Protein 5ZCM (pdb70)

Structure (mmCIF, N/CA/C/O backbone):
data_5ZCM
#
_entry.id   5ZCM
#
_cell.length_a   99.590
_cell.length_b   108.220
_cell.length_c   71.820
_cell.angle_alpha   90.000
_cell.angle_beta   90.000
_cell.angle_gamma   90.000
#
_symmetry.space_group_name_H-M   'C 2 2 21'
#
loop_
_entity.id
_entity.type
_entity.pdbx_description
1 polymer 'Aldose reductase'
2 non-polymer 'NADPH DIHYDRO-NICOTINAMIDE-ADENINE-DINUCLEOTIDE PHOSPHATE'
3 non-polymer 2,3-DIHYDROXY-1,4-DITHIOBUTANE
4 water water
#
loop_
_atom_site.group_PDB
_atom_site.id
_atom_site.type_symbol
_atom_site.label_atom_id
_atom_site.label_alt_id
_atom_site.label_comp_id
_atom_site.label_asym_id
_atom_site.label_entity_id
_atom_site.label_seq_id
_atom_site.pdbx_PDB_ins_code
_atom_site.Cartn_x
_atom_site.Cartn_y
_atom_site.Cartn_z
_atom_site.occupancy
_atom_site.B_iso_or_equiv
_atom_site.auth_seq_id
_atom_site.auth_comp_id
_atom_site.auth_asym_id
_atom_site.auth_atom_id
_atom_site.pdbx_PDB_model_num
ATOM 1 N N . GLY A 1 13 ? -40.284 -23.978 34.109 1.00 32.23 -8 GLY A N 1
ATOM 2 C CA . GLY A 1 13 ? -39.224 -23.115 34.725 1.00 28.26 -8 GLY A CA 1
ATOM 3 C C . GLY A 1 13 ? -39.053 -23.334 36.219 1.00 26.61 -8 GLY A C 1
ATOM 4 O O . GLY A 1 13 ? -38.479 -22.484 36.901 1.00 30.01 -8 GLY A O 1
ATOM 8 N N . LEU A 1 14 ? -39.524 -24.483 36.727 1.00 21.56 -7 LEU A N 1
ATOM 9 C CA . LEU A 1 14 ? -39.442 -24.792 38.158 1.00 21.33 -7 LEU A CA 1
ATOM 10 C C . LEU A 1 14 ? -38.906 -26.186 38.463 1.00 22.98 -7 LEU A C 1
ATOM 11 O O . LEU A 1 14 ? -38.839 -26.562 39.644 1.00 21.32 -7 LEU A O 1
ATOM 27 N N . VAL A 1 15 ? -38.503 -26.951 37.453 1.00 24.01 -6 VAL A N 1
ATOM 28 C CA . VAL A 1 15 ? -37.936 -28.278 37.679 1.00 23.37 -6 VAL A CA 1
ATOM 29 C C . VAL A 1 15 ? -36.448 -28.125 37.974 1.00 25.06 -6 VAL A C 1
ATOM 30 O O . VAL A 1 15 ? -35.709 -27.567 37.148 1.00 20.71 -6 VAL A O 1
ATOM 43 N N . PRO A 1 16 ? -35.961 -28.612 39.127 1.00 25.60 -5 PRO A N 1
ATOM 44 C CA . PRO A 1 16 ? -34.552 -28.395 39.493 1.00 24.32 -5 PRO A CA 1
ATOM 45 C C . PRO A 1 16 ? -33.618 -29.409 38.841 1.00 25.24 -5 PRO A C 1
ATOM 46 O O . PRO A 1 16 ? -32.921 -30.187 39.506 1.00 23.57 -5 PRO A O 1
ATOM 57 N N . ARG A 1 17 ? -33.597 -29.392 37.510 1.00 21.43 -4 ARG A N 1
ATOM 58 C CA . ARG A 1 17 ? -32.595 -30.099 36.729 1.00 21.97 -4 ARG A CA 1
ATOM 59 C C . ARG A 1 17 ? -31.981 -29.138 35.725 1.00 21.78 -4 ARG A C 1
ATOM 60 O O . ARG A 1 17 ? -32.561 -28.101 35.376 1.00 20.28 -4 ARG A O 1
ATOM 81 N N . GLY A 1 18 ? -30.800 -29.509 35.249 1.00 21.26 -3 GLY A N 1
ATOM 82 C CA . GLY A 1 18 ? -30.171 -28.736 34.200 1.00 23.31 -3 GLY A CA 1
ATOM 83 C C . GLY A 1 18 ? -31.033 -28.711 32.951 1.00 22.09 -3 GLY A C 1
ATOM 84 O O . GLY A 1 18 ? -31.800 -29.631 32.680 1.00 21.24 -3 GLY A O 1
ATOM 88 N N . SER A 1 19 ? -30.898 -27.635 32.181 1.00 25.99 -2 SER A N 1
ATOM 89 C CA . SER A 1 19 ? -31.780 -27.387 31.044 1.00 26.25 -2 SER A CA 1
ATOM 90 C C . SER A 1 19 ? -31.098 -26.426 30.084 1.00 27.16 -2 SER A C 1
ATOM 91 O O . SER A 1 19 ? -30.004 -25.912 30.347 1.00 22.61 -2 SER A O 1
ATOM 99 N N . HIS A 1 20 ? -31.810 -26.125 28.995 1.00 28.13 -1 HIS A N 1
ATOM 100 C CA . HIS A 1 20 ? -31.344 -25.174 27.991 1.00 27.18 -1 HIS A CA 1
ATOM 101 C C . HIS A 1 20 ? -31.389 -23.726 28.466 1.00 29.83 -1 HIS A C 1
ATOM 102 O O . HIS A 1 20 ? -30.956 -22.838 27.718 1.00 28.85 -1 HIS A O 1
ATOM 116 N N . MET A 1 21 ? -31.910 -23.456 29.667 1.00 25.81 0 MET A N 1
ATOM 117 C CA . MET A 1 21 ? -31.903 -22.100 30.203 1.00 24.35 0 MET A CA 1
ATOM 118 C C . MET A 1 21 ? -30.580 -21.721 30.865 1.00 19.29 0 MET A C 1
ATOM 119 O O . MET A 1 21 ? -30.375 -20.543 31.177 1.00 20.29 0 MET A O 1
ATOM 126 N N . MET A 1 22 ? -29.677 -22.670 31.090 1.00 20.76 1 MET A N 1
ATOM 127 C CA . MET A 1 22 ? -28.460 -22.341 31.806 1.00 19.50 1 MET A CA 1
ATOM 128 C C . MET A 1 22 ? -27.607 -21.397 30.968 1.00 18.60 1 MET A C 1
ATOM 129 O O . MET A 1 22 ? -27.667 -21.393 29.731 1.00 15.69 1 MET A O 1
ATOM 143 N N . SER A 1 23 ? -26.860 -20.537 31.662 1.00 17.55 2 SER A N 1
ATOM 144 C CA . SER A 1 23 ? -26.094 -19.505 30.989 1.00 16.17 2 SER A CA 1
ATOM 145 C C . SER A 1 23 ? -24.739 -19.325 31.656 1.00 16.16 2 SER A C 1
ATOM 146 O O . SER A 1 23 ? -24.482 -19.804 32.767 1.00 17.18 2 SER A O 1
ATOM 154 N N . ILE A 1 24 ? -23.872 -18.617 30.938 1.00 16.07 3 ILE A N 1
ATOM 155 C CA . ILE A 1 24 ? -22.566 -18.191 31.432 1.00 16.86 3 ILE A CA 1
ATOM 156 C C . ILE A 1 24 ? -22.607 -16.684 31.605 1.00 16.84 3 ILE A C 1
ATOM 157 O O . ILE A 1 24 ? -23.030 -15.969 30.692 1.00 16.31 3 ILE A O 1
ATOM 173 N N . LYS A 1 25 ? -22.130 -16.198 32.752 1.00 16.82 4 LYS A N 1
ATOM 174 C CA . LYS A 1 25 ? -21.986 -14.765 32.958 1.00 17.68 4 LYS A CA 1
ATOM 175 C C . LYS A 1 25 ? -20.682 -14.285 32.330 1.00 15.14 4 LYS A C 1
ATOM 176 O O . LYS A 1 25 ? -19.594 -14.697 32.742 1.00 15.11 4 LYS A O 1
ATOM 195 N N . LEU A 1 26 ? -20.797 -13.426 31.325 1.00 14.31 5 LEU A N 1
ATOM 196 C CA . LEU A 1 26 ? -19.640 -12.890 30.634 1.00 14.84 5 LEU A CA 1
ATOM 197 C C . LEU A 1 26 ? -18.986 -11.799 31.469 1.00 15.59 5 LEU A C 1
ATOM 198 O O . LEU A 1 26 ? -19.604 -11.205 32.362 1.00 14.61 5 LEU A O 1
ATOM 214 N N . ASN A 1 27 ? -17.708 -11.555 31.181 1.00 12.71 6 ASN A N 1
ATOM 215 C CA . ASN A 1 27 ? -16.942 -10.550 31.888 1.00 12.41 6 ASN A CA 1
ATOM 216 C C . ASN A 1 27 ? -17.414 -9.145 31.567 1.00 15.19 6 ASN A C 1
ATOM 217 O O . ASN A 1 27 ? -16.998 -8.205 32.247 1.00 15.99 6 ASN A O 1
ATOM 228 N N . SER A 1 28 ? -18.315 -8.991 30.594 1.00 12.83 7 SER A N 1
ATOM 229 C CA . SER A 1 28 ? -18.986 -7.732 30.301 1.00 14.85 7 SER A CA 1
ATOM 230 C C . SER A 1 28 ? -20.208 -7.513 31.181 1.00 16.15 7 SER A C 1
ATOM 231 O O . SER A 1 28 ? -20.808 -6.435 31.131 1.00 17.63 7 SER A O 1
ATOM 239 N N . GLY A 1 29 ? -20.613 -8.529 31.939 1.00 14.37 8 GLY A N 1
ATOM 240 C CA . GLY A 1 29 ? -21.746 -8.425 32.816 1.00 17.50 8 GLY A CA 1
ATOM 241 C C . GLY A 1 29 ? -23.010 -9.042 32.278 1.00 17.11 8 GLY A C 1
ATOM 242 O O . GLY A 1 29 ? -23.970 -9.184 33.034 1.00 19.05 8 GLY A O 1
ATOM 246 N N . TYR A 1 30 ? -23.036 -9.425 31.003 1.00 15.87 9 TYR A N 1
ATOM 247 C CA . TYR A 1 30 ? -24.205 -10.009 30.380 1.00 13.71 9 TYR A CA 1
ATOM 248 C C . TYR A 1 30 ? -24.152 -11.533 30.426 1.00 16.98 9 TYR A C 1
ATOM 249 O O . TYR A 1 30 ? -23.083 -12.153 30.430 1.00 15.03 9 TYR A O 1
ATOM 267 N N . GLU A 1 31 ? -25.330 -12.133 30.472 1.00 14.87 10 GLU A N 1
ATOM 268 C CA . GLU A 1 31 ? -25.462 -13.584 30.445 1.00 15.91 10 GLU A CA 1
ATOM 269 C C . GLU A 1 31 ? -25.536 -14.069 29.010 1.00 14.81 10 GLU A C 1
ATOM 270 O O . GLU A 1 31 ? -26.253 -13.483 28.192 1.00 15.51 10 GLU A O 1
ATOM 282 N N . MET A 1 32 ? -24.837 -15.175 28.731 1.00 14.49 11 MET A N 1
ATOM 283 C CA . MET A 1 32 ? -24.887 -15.844 27.434 1.00 12.65 11 MET A CA 1
ATOM 284 C C . MET A 1 32 ? -25.420 -17.264 27.583 1.00 12.77 11 MET A C 1
ATOM 285 O O . MET A 1 32 ? -24.820 -18.067 28.323 1.00 13.94 11 MET A O 1
ATOM 299 N N . PRO A 1 33 ? -26.482 -17.651 26.874 1.00 12.63 12 PRO A N 1
ATOM 300 C CA . PRO A 1 33 ? -26.958 -19.036 26.972 1.00 12.29 12 PRO A CA 1
ATOM 301 C C . PRO A 1 33 ? -25.894 -20.057 26.623 1.00 12.67 12 PRO A C 1
ATOM 302 O O . PRO A 1 33 ? -25.141 -19.917 25.655 1.00 12.31 12 PRO A O 1
ATOM 313 N N . LEU A 1 34 ? -25.867 -21.122 27.410 1.00 12.46 13 LEU A N 1
ATOM 314 C CA . LEU A 1 34 ? -24.905 -22.184 27.198 1.00 13.55 13 LEU A CA 1
ATOM 315 C C . LEU A 1 34 ? -25.189 -22.981 25.922 1.00 13.82 13 LEU A C 1
ATOM 316 O O . LEU A 1 34 ? -24.266 -23.575 25.356 1.00 12.03 13 LEU A O 1
ATOM 332 N N . VAL A 1 35 ? -26.448 -23.031 25.472 1.00 12.70 14 VAL A N 1
ATOM 333 C CA . VAL A 1 35 ? -26.858 -23.789 24.292 1.00 13.87 14 VAL A CA 1
ATOM 334 C C . VAL A 1 35 ? -27.575 -22.847 23.345 1.00 13.39 14 VAL A C 1
ATOM 335 O O . VAL A 1 35 ? -28.554 -22.211 23.732 1.00 16.21 14 VAL A O 1
ATOM 348 N N . GLY A 1 36 ? -27.107 -22.783 22.100 1.00 10.67 15 GLY A N 1
ATOM 349 C CA . GLY A 1 36 ? -27.705 -21.939 21.088 1.00 11.50 15 GLY A CA 1
ATOM 350 C C . GLY A 1 36 ? -27.822 -22.680 19.771 1.00 11.66 15 GLY A C 1
ATOM 351 O O . GLY A 1 36 ? -27.489 -23.859 19.670 1.00 10.62 15 GLY A O 1
ATOM 355 N N . PHE A 1 37 ? -28.309 -21.966 18.761 1.00 11.20 16 PHE A N 1
ATOM 356 C CA . PHE A 1 37 ? -28.536 -22.520 17.437 1.00 12.76 16 PHE A CA 1
ATOM 357 C C . PHE A 1 37 ? -27.501 -21.985 16.441 1.00 11.33 16 PHE A C 1
ATOM 358 O O . PHE A 1 37 ? -27.372 -20.771 16.267 1.00 10.38 16 PHE A O 1
ATOM 375 N N . GLY A 1 38 ? -26.746 -22.887 15.821 1.00 10.74 17 GLY A N 1
ATOM 376 C CA . GLY A 1 38 ? -25.744 -22.477 14.836 1.00 10.40 17 GLY A CA 1
ATOM 377 C C . GLY A 1 38 ? -26.372 -22.287 13.467 1.00 11.59 17 GLY A C 1
ATOM 378 O O . GLY A 1 38 ? -27.211 -23.073 13.031 1.00 12.40 17 GLY A O 1
ATOM 382 N N . CYS A 1 39 ? -25.936 -21.233 12.774 1.00 12.28 18 CYS A N 1
ATOM 383 C CA . CYS A 1 39 ? -26.598 -20.798 11.549 1.00 12.23 18 CYS A CA 1
ATOM 384 C C . CYS A 1 39 ? -25.776 -21.034 10.286 1.00 12.67 18 CYS A C 1
ATOM 385 O O . CYS A 1 39 ? -26.291 -20.790 9.190 1.00 13.17 18 CYS A O 1
ATOM 393 N N . TRP A 1 40 ? -24.537 -21.541 10.396 1.00 12.25 19 TRP A N 1
ATOM 394 C CA . TRP A 1 40 ? -23.746 -21.877 9.216 1.00 12.17 19 TRP A CA 1
ATOM 395 C C . TRP A 1 40 ? -24.416 -22.989 8.403 1.00 13.76 19 TRP A C 1
ATOM 396 O O . TRP A 1 40 ? -24.737 -24.059 8.927 1.00 14.65 19 TRP A O 1
ATOM 417 N N . LYS A 1 41 ? -24.617 -22.727 7.108 1.00 13.17 20 LYS A N 1
ATOM 418 C CA . LYS A 1 41 ? -25.218 -23.655 6.154 1.00 13.97 20 LYS A CA 1
ATOM 419 C C . LYS A 1 41 ? -26.683 -23.958 6.465 1.00 14.77 20 LYS A C 1
ATOM 420 O O . LYS A 1 41 ? -27.229 -24.960 5.994 1.00 16.65 20 LYS A O 1
ATOM 439 N N . VAL A 1 42 ? -27.340 -23.092 7.226 1.00 14.26 21 VAL A N 1
ATOM 440 C CA . VAL A 1 42 ? -28.794 -23.107 7.333 1.00 15.70 21 VAL A CA 1
ATOM 441 C C . VAL A 1 42 ? -29.360 -22.458 6.080 1.00 15.93 21 VAL A C 1
ATOM 442 O O . VAL A 1 42 ? -29.135 -21.269 5.840 1.00 15.30 21 VAL A O 1
ATOM 455 N N . ASP A 1 43 ? -30.112 -23.239 5.289 1.00 16.48 22 ASP A N 1
ATOM 456 C CA . ASP A 1 43 ? -30.439 -22.870 3.915 1.00 17.48 22 ASP A CA 1
ATOM 457 C C . ASP A 1 43 ? -31.283 -21.599 3.857 1.00 17.19 22 ASP A C 1
ATOM 458 O O . ASP A 1 43 ? -32.233 -21.431 4.623 1.00 15.93 22 ASP A O 1
ATOM 467 N N . ASN A 1 44 ? -30.938 -20.707 2.913 1.00 14.86 23 ASN A N 1
ATOM 468 C CA . ASN A 1 44 ? -31.589 -19.401 2.830 1.00 14.85 23 ASN A CA 1
ATOM 469 C C . ASN A 1 44 ? -33.092 -19.532 2.641 1.00 15.14 23 ASN A C 1
ATOM 470 O O . ASN A 1 44 ? -33.867 -18.771 3.231 1.00 16.40 23 ASN A O 1
ATOM 481 N N . ALA A 1 45 ? -33.525 -20.460 1.778 1.00 16.27 24 ALA A N 1
ATOM 482 C CA . ALA A 1 45 ? -34.946 -20.530 1.448 1.00 17.81 24 ALA A CA 1
ATOM 483 C C . ALA A 1 45 ? -35.803 -20.808 2.678 1.00 17.66 24 ALA A C 1
ATOM 484 O O . ALA A 1 45 ? -36.947 -20.347 2.752 1.00 17.73 24 ALA A O 1
ATOM 491 N N . THR A 1 46 ? -35.282 -21.562 3.644 1.00 19.13 25 THR A N 1
ATOM 492 C CA . THR A 1 46 ? -36.066 -21.986 4.800 1.00 17.54 25 THR A CA 1
ATOM 493 C C . THR A 1 46 ? -35.536 -21.422 6.107 1.00 16.65 25 THR A C 1
ATOM 494 O O . THR A 1 46 ? -36.066 -21.751 7.172 1.00 16.55 25 THR A O 1
ATOM 505 N N . CYS A 1 47 ? -34.519 -20.570 6.049 1.00 14.88 26 CYS A N 1
ATOM 506 C CA . CYS A 1 47 ? -33.817 -20.153 7.265 1.00 14.65 26 CYS A CA 1
ATOM 507 C C . CYS A 1 47 ? -34.731 -19.400 8.239 1.00 14.86 26 CYS A C 1
ATOM 508 O O . CYS A 1 47 ? -34.685 -19.638 9.453 1.00 14.53 26 CYS A O 1
ATOM 516 N N . ALA A 1 48 ? -35.555 -18.474 7.731 1.00 14.40 27 ALA A N 1
ATOM 517 C CA . ALA A 1 48 ? -36.445 -17.712 8.595 1.00 14.83 27 ALA A CA 1
ATOM 518 C C . ALA A 1 48 ? -37.388 -18.638 9.351 1.00 15.37 27 ALA A C 1
ATOM 519 O O . ALA A 1 48 ? -37.569 -18.505 10.567 1.00 15.78 27 ALA A O 1
ATOM 526 N N . ASP A 1 49 ? -37.999 -19.597 8.639 1.00 17.04 28 ASP A N 1
ATOM 527 C CA . ASP A 1 49 ? -38.894 -20.545 9.296 1.00 16.38 28 ASP A CA 1
ATOM 528 C C . ASP A 1 49 ? -38.144 -21.378 10.322 1.00 16.86 28 ASP A C 1
ATOM 529 O O . ASP A 1 49 ? -38.670 -21.674 11.398 1.00 17.49 28 ASP A O 1
ATOM 538 N N . THR A 1 50 ? -36.927 -21.809 9.981 1.00 15.78 29 THR A N 1
ATOM 539 C CA . THR A 1 50 ? -36.151 -22.604 10.914 1.00 16.68 29 THR A CA 1
ATOM 540 C C . THR A 1 50 ? -35.839 -21.810 12.174 1.00 14.88 29 THR A C 1
ATOM 541 O O . THR A 1 50 ? -35.936 -22.343 13.286 1.00 14.70 29 THR A O 1
ATOM 552 N N . VAL A 1 51 ? -35.473 -20.534 12.028 1.00 14.89 30 VAL A N 1
ATOM 553 C CA . VAL A 1 51 ? -35.106 -19.745 13.194 1.00 12.90 30 VAL A CA 1
ATOM 554 C C . VAL A 1 51 ? -36.331 -19.482 14.055 1.00 15.65 30 VAL A C 1
ATOM 555 O O . VAL A 1 51 ? -36.283 -19.571 15.292 1.00 13.65 30 VAL A O 1
ATOM 568 N N . TYR A 1 52 ? -37.458 -19.196 13.411 1.00 15.71 31 TYR A N 1
ATOM 569 C CA . TYR A 1 52 ? -38.699 -18.942 14.138 1.00 15.95 31 TYR A CA 1
ATOM 570 C C . TYR A 1 52 ? -39.113 -20.164 14.944 1.00 15.94 31 TYR A C 1
ATOM 571 O O . TYR A 1 52 ? -39.423 -20.065 16.141 1.00 15.97 31 TYR A O 1
ATOM 589 N N . ASN A 1 53 ? -39.068 -21.342 14.317 1.00 16.10 32 ASN A N 1
ATOM 590 C CA A ASN A 1 53 ? -39.445 -22.561 15.023 0.50 18.05 32 ASN A CA 1
ATOM 591 C CA B ASN A 1 53 ? -39.436 -22.569 15.007 0.50 18.02 32 ASN A CA 1
ATOM 592 C C . ASN A 1 53 ? -38.440 -22.924 16.105 1.00 18.44 32 ASN A C 1
ATOM 593 O O . ASN A 1 53 ? -38.819 -23.498 17.127 1.00 17.62 32 ASN A O 1
ATOM 614 N N . ALA A 1 54 ? -37.156 -22.607 15.906 1.00 17.87 33 ALA A N 1
ATOM 615 C CA . ALA A 1 54 ? -36.180 -22.821 16.968 1.00 17.06 33 ALA A CA 1
ATOM 616 C C . ALA A 1 54 ? -36.507 -21.965 18.191 1.00 15.05 33 ALA A C 1
ATOM 617 O O . ALA A 1 54 ? -36.428 -22.440 19.331 1.00 16.81 33 ALA A O 1
ATOM 624 N N . ILE A 1 55 ? -36.891 -20.706 17.977 1.00 13.86 34 ILE A N 1
ATOM 625 C CA . ILE A 1 55 ? -37.354 -19.865 19.075 1.00 14.13 34 ILE A CA 1
ATOM 626 C C . ILE A 1 55 ? -38.581 -20.494 19.733 1.00 15.15 34 ILE A C 1
ATOM 627 O O . ILE A 1 55 ? -38.692 -20.539 20.962 1.00 15.97 34 ILE A O 1
ATOM 643 N N . LYS A 1 56 ? -39.508 -20.997 18.927 1.00 15.15 35 LYS A N 1
ATOM 644 C CA . LYS A 1 56 ? -40.695 -21.631 19.512 1.00 16.75 35 LYS A CA 1
ATOM 645 C C . LYS A 1 56 ? -40.307 -22.795 20.411 1.00 17.92 35 LYS A C 1
ATOM 646 O O . LYS A 1 56 ? -40.895 -22.992 21.484 1.00 18.71 35 LYS A O 1
ATOM 665 N N . VAL A 1 57 ? -39.327 -23.583 19.969 1.00 19.03 36 VAL A N 1
ATOM 666 C CA . VAL A 1 57 ? -38.884 -24.776 20.670 1.00 18.55 36 VAL A CA 1
ATOM 667 C C . VAL A 1 57 ? -38.089 -24.417 21.913 1.00 17.37 36 VAL A C 1
ATOM 668 O O . VAL A 1 57 ? -37.960 -25.241 22.825 1.00 17.91 36 VAL A O 1
ATOM 681 N N . GLY A 1 58 ? -37.534 -23.212 21.962 1.00 16.64 37 GLY A N 1
ATOM 682 C CA . GLY A 1 58 ? -36.912 -22.738 23.160 1.00 16.63 37 GLY A CA 1
ATOM 683 C C . GLY A 1 58 ? -35.505 -22.209 23.003 1.00 15.02 37 GLY A C 1
ATOM 684 O O . GLY A 1 58 ? -34.918 -21.772 23.998 1.00 15.52 37 GLY A O 1
ATOM 688 N N . TYR A 1 59 ? -34.958 -22.234 21.787 1.00 13.95 38 TYR A N 1
ATOM 689 C CA . TYR A 1 59 ? -33.654 -21.626 21.551 1.00 14.55 38 TYR A CA 1
ATOM 690 C C . TYR A 1 59 ? -33.716 -20.122 21.750 1.00 13.73 38 TYR A C 1
ATOM 691 O O . TYR A 1 59 ? -34.654 -19.453 21.315 1.00 13.65 38 TYR A O 1
ATOM 709 N N . ARG A 1 60 ? -32.686 -19.583 22.410 1.00 13.58 39 ARG A N 1
ATOM 710 C CA . ARG A 1 60 ? -32.592 -18.155 22.643 1.00 13.55 39 ARG A CA 1
ATOM 711 C C . ARG A 1 60 ? -31.318 -17.532 22.089 1.00 13.55 39 ARG A C 1
ATOM 712 O O . ARG A 1 60 ? -31.307 -16.328 21.822 1.00 13.79 39 ARG A O 1
ATOM 733 N N . LEU A 1 61 ? -30.277 -18.314 21.861 1.00 11.07 40 LEU A N 1
ATOM 734 C CA . LEU A 1 61 ? -29.053 -17.806 21.260 1.00 12.26 40 LEU A CA 1
ATOM 735 C C . LEU A 1 61 ? -28.970 -18.266 19.815 1.00 10.83 40 LEU A C 1
ATOM 736 O O . LEU A 1 61 ? -29.236 -19.436 19.516 1.00 10.90 40 LEU A O 1
ATOM 752 N N . PHE A 1 62 ? -28.598 -17.334 18.927 1.00 10.31 41 PHE A N 1
ATOM 753 C CA . PHE A 1 62 ? -28.403 -17.620 17.513 1.00 11.86 41 PHE A CA 1
ATOM 754 C C . PHE A 1 62 ? -27.018 -17.166 17.092 1.00 10.01 41 PHE A C 1
ATOM 755 O O . PHE A 1 62 ? -26.614 -16.033 17.376 1.00 10.34 41 PHE A O 1
ATOM 772 N N . ASP A 1 63 ? -26.278 -18.071 16.462 1.00 9.77 42 ASP A N 1
ATOM 773 C CA . ASP A 1 63 ? -24.889 -17.816 16.105 1.00 9.88 42 ASP A CA 1
ATOM 774 C C . ASP A 1 63 ? -24.830 -17.559 14.604 1.00 10.91 42 ASP A C 1
ATOM 775 O O . ASP A 1 63 ? -24.844 -18.494 13.796 1.00 10.29 42 ASP A O 1
ATOM 784 N N . ALA A 1 64 ? -24.794 -16.279 14.248 1.00 10.34 43 ALA A N 1
ATOM 785 C CA . ALA A 1 64 ? -24.765 -15.790 12.877 1.00 10.22 43 ALA A CA 1
ATOM 786 C C . ALA A 1 64 ? -23.359 -15.288 12.527 1.00 9.53 43 ALA A C 1
ATOM 787 O O . ALA A 1 64 ? -22.453 -15.269 13.354 1.00 8.57 43 ALA A O 1
ATOM 794 N N . ALA A 1 65 ? -23.164 -14.923 11.262 1.00 9.48 44 ALA A N 1
ATOM 795 C CA . ALA A 1 65 ? -21.923 -14.306 10.812 1.00 9.72 44 ALA A CA 1
ATOM 796 C C . ALA A 1 65 ? -22.141 -13.604 9.482 1.00 10.33 44 ALA A C 1
ATOM 797 O O . ALA A 1 65 ? -22.892 -14.087 8.630 1.00 10.41 44 ALA A O 1
ATOM 804 N N . MET A 1 66 ? -21.419 -12.494 9.281 1.00 9.80 45 MET A N 1
ATOM 805 C CA . MET A 1 66 ? -21.449 -11.831 7.969 1.00 9.61 45 MET A CA 1
ATOM 806 C C . MET A 1 66 ? -21.182 -12.817 6.836 1.00 9.72 45 MET A C 1
ATOM 807 O O . MET A 1 66 ? -21.783 -12.716 5.765 1.00 11.02 45 MET A O 1
ATOM 821 N N . ASP A 1 67 ? -20.293 -13.797 7.065 1.00 9.51 46 ASP A N 1
ATOM 822 C CA . ASP A 1 67 ? -19.890 -14.730 6.014 1.00 10.37 46 ASP A CA 1
ATOM 823 C C . ASP A 1 67 ? -21.001 -15.676 5.603 1.00 10.67 46 ASP A C 1
ATOM 824 O O . ASP A 1 67 ? -20.945 -16.230 4.502 1.00 10.44 46 ASP A O 1
ATOM 833 N N . TYR A 1 68 ? -22.011 -15.868 6.451 1.00 10.96 47 TYR A N 1
ATOM 834 C CA . TYR A 1 68 ? -22.935 -16.979 6.228 1.00 11.20 47 TYR A CA 1
ATOM 835 C C . TYR A 1 68 ? -23.989 -16.689 5.176 1.00 12.46 47 TYR A C 1
ATOM 836 O O . TYR A 1 68 ? -24.546 -17.642 4.609 1.00 13.43 47 TYR A O 1
ATOM 854 N N . GLY A 1 69 ? -24.285 -15.418 4.916 1.00 11.01 48 GLY A N 1
ATOM 855 C CA . GLY A 1 69 ? -25.141 -15.055 3.807 1.00 12.80 48 GLY A CA 1
ATOM 856 C C . GLY A 1 69 ? -26.612 -15.236 4.053 1.00 14.57 48 GLY A C 1
ATOM 857 O O . GLY A 1 69 ? -27.401 -15.106 3.106 1.00 12.73 48 GLY A O 1
ATOM 861 N N . ASN A 1 70 ? -27.008 -15.523 5.294 1.00 13.75 49 ASN A N 1
ATOM 862 C CA . ASN A 1 70 ? -28.411 -15.698 5.649 1.00 12.45 49 ASN A CA 1
ATOM 863 C C . ASN A 1 70 ? -28.840 -14.725 6.746 1.00 11.60 49 ASN A C 1
ATOM 864 O O . ASN A 1 70 ? -29.824 -14.963 7.444 1.00 13.22 49 ASN A O 1
ATOM 875 N N . CYS A 1 71 ? -28.121 -13.613 6.890 1.00 11.95 50 CYS A N 1
ATOM 876 C CA . CYS A 1 71 ? -28.397 -12.663 7.956 1.00 12.12 50 CYS A CA 1
ATOM 877 C C . CYS A 1 71 ? -29.807 -12.089 7.862 1.00 11.79 50 CYS A C 1
ATOM 878 O O . CYS A 1 71 ? -30.475 -11.908 8.880 1.00 11.75 50 CYS A O 1
ATOM 886 N N . LYS A 1 72 ? -30.267 -11.757 6.656 1.00 11.45 51 LYS A N 1
ATOM 887 C CA . LYS A 1 72 ? -31.606 -11.185 6.532 1.00 12.65 51 LYS A CA 1
ATOM 888 C C . LYS A 1 72 ? -32.671 -12.195 6.927 1.00 13.69 51 LYS A C 1
ATOM 889 O O . LYS A 1 72 ? -33.665 -11.842 7.574 1.00 14.62 51 LYS A O 1
ATOM 908 N N . GLU A 1 73 ? -32.490 -13.447 6.516 1.00 12.41 52 GLU A N 1
ATOM 909 C CA . GLU A 1 73 ? -33.463 -14.478 6.814 1.00 13.57 52 GLU A CA 1
ATOM 910 C C . GLU A 1 73 ? -33.495 -14.771 8.308 1.00 13.28 52 GLU A C 1
ATOM 911 O O . GLU A 1 73 ? -34.560 -14.980 8.890 1.00 12.34 52 GLU A O 1
ATOM 923 N N . ILE A 1 74 ? -32.329 -14.801 8.948 1.00 11.19 53 ILE A N 1
ATOM 924 C CA . ILE A 1 74 ? -32.284 -14.935 10.394 1.00 12.13 53 ILE A CA 1
ATOM 925 C C . ILE A 1 74 ? -33.071 -13.798 11.050 1.00 12.67 53 ILE A C 1
ATOM 926 O O . ILE A 1 74 ? -33.880 -14.011 11.963 1.00 13.56 53 ILE A O 1
ATOM 942 N N . GLY A 1 75 ? -32.846 -12.574 10.593 1.00 11.84 54 GLY A N 1
ATOM 943 C CA . GLY A 1 75 ? -33.572 -11.448 11.140 1.00 12.87 54 GLY A CA 1
ATOM 944 C C . GLY A 1 75 ? -35.068 -11.559 10.933 1.00 14.28 54 GLY A C 1
ATOM 945 O O . GLY A 1 75 ? -35.852 -11.184 11.804 1.00 14.69 54 GLY A O 1
ATOM 949 N N . GLU A 1 76 ? -35.490 -12.035 9.770 1.00 14.06 55 GLU A N 1
ATOM 950 C CA . GLU A 1 76 ? -36.931 -12.205 9.553 1.00 16.77 55 GLU A CA 1
ATOM 951 C C . GLU A 1 76 ? -37.530 -13.183 10.554 1.00 17.07 55 GLU A C 1
ATOM 952 O O . GLU A 1 76 ? -38.652 -12.988 11.035 1.00 17.82 55 GLU A O 1
ATOM 964 N N . GLY A 1 77 ? -36.822 -14.275 10.835 1.00 14.86 56 GLY A N 1
ATOM 965 C CA . GLY A 1 77 ? -37.329 -15.244 11.792 1.00 16.04 56 GLY A CA 1
ATOM 966 C C . GLY A 1 77 ? -37.395 -14.683 13.198 1.00 15.47 56 GLY A C 1
ATOM 967 O O . GLY A 1 77 ? -38.360 -14.930 13.934 1.00 14.19 56 GLY A O 1
ATOM 971 N N . ILE A 1 78 ? -36.353 -13.954 13.600 1.00 14.91 57 ILE A N 1
ATOM 972 C CA . ILE A 1 78 ? -36.346 -13.297 14.905 1.00 14.96 57 ILE A CA 1
ATOM 973 C C . ILE A 1 78 ? -37.520 -12.340 15.005 1.00 16.46 57 ILE A C 1
ATOM 974 O O . ILE A 1 78 ? -38.311 -12.382 15.958 1.00 17.31 57 ILE A O 1
ATOM 990 N N . ASN A 1 79 ? -37.649 -11.457 14.016 1.00 15.44 58 ASN A N 1
ATOM 991 C CA . ASN A 1 79 ? -38.628 -10.389 14.115 1.00 18.00 58 ASN A CA 1
ATOM 992 C C . ASN A 1 79 ? -40.048 -10.914 13.999 1.00 18.36 58 ASN A C 1
ATOM 993 O O . ASN A 1 79 ? -40.968 -10.282 14.517 1.00 19.54 58 ASN A O 1
ATOM 1004 N N . ARG A 1 80 ? -40.238 -12.084 13.402 1.00 17.72 59 ARG A N 1
ATOM 1005 C CA . ARG A 1 80 ? -41.548 -12.713 13.441 1.00 19.48 59 ARG A CA 1
ATOM 1006 C C . ARG A 1 80 ? -41.902 -13.104 14.869 1.00 21.53 59 ARG A C 1
ATOM 1007 O O . ARG A 1 80 ? -43.001 -12.818 15.358 1.00 19.62 59 ARG A O 1
ATOM 1028 N N . ALA A 1 81 ? -40.962 -13.739 15.569 1.00 18.72 60 ALA A N 1
ATOM 1029 C CA . ALA A 1 81 ? -41.232 -14.157 16.936 1.00 20.30 60 ALA A CA 1
ATOM 1030 C C . ALA A 1 81 ? -41.416 -12.956 17.844 1.00 18.82 60 ALA A C 1
ATOM 1031 O O . ALA A 1 81 ? -42.214 -13.010 18.788 1.00 21.75 60 ALA A O 1
ATOM 1038 N N . LEU A 1 82 ? -40.692 -11.868 17.583 1.00 18.59 61 LEU A N 1
ATOM 1039 C CA . LEU A 1 82 ? -40.856 -10.665 18.389 1.00 19.60 61 LEU A CA 1
ATOM 1040 C C . LEU A 1 82 ? -42.207 -10.020 18.121 1.00 20.55 61 LEU A C 1
ATOM 1041 O O . LEU A 1 82 ? -42.880 -9.572 19.052 1.00 21.24 61 LEU A O 1
ATOM 1057 N N . ASP A 1 83 ? -42.618 -9.980 16.854 1.00 21.09 62 ASP A N 1
ATOM 1058 C CA . ASP A 1 83 ? -43.899 -9.375 16.501 1.00 22.66 62 ASP A CA 1
ATOM 1059 C C . ASP A 1 83 ? -45.069 -10.163 17.090 1.00 23.77 62 ASP A C 1
ATOM 1060 O O . ASP A 1 83 ? -46.084 -9.576 17.482 1.00 26.23 62 ASP A O 1
ATOM 1069 N N . GLU A 1 84 ? -44.951 -11.488 17.169 1.00 21.49 63 GLU A N 1
ATOM 1070 C CA . GLU A 1 84 ? -45.992 -12.302 17.771 1.00 24.03 63 GLU A CA 1
ATOM 1071 C C . GLU A 1 84 ? -45.925 -12.327 19.282 1.00 25.69 63 GLU A C 1
ATOM 1072 O O . GLU A 1 84 ? -46.775 -12.969 19.908 1.00 27.74 63 GLU A O 1
ATOM 1084 N N . GLY A 1 85 ? -44.941 -11.664 19.875 1.00 22.23 64 GLY A N 1
ATOM 1085 C CA . GLY A 1 85 ? -44.745 -11.727 21.311 1.00 23.36 64 GLY A CA 1
ATOM 1086 C C . GLY A 1 85 ? -44.334 -13.070 21.872 1.00 22.94 64 GLY A C 1
ATOM 1087 O O . GLY A 1 85 ? -44.572 -13.323 23.054 1.00 23.48 64 GLY A O 1
ATOM 1091 N N . LEU A 1 86 ? -43.732 -13.956 21.070 1.00 22.42 65 LEU A N 1
ATOM 1092 C CA . LEU A 1 86 ? -43.261 -15.226 21.610 1.00 20.66 65 LEU A CA 1
ATOM 1093 C C . LEU A 1 86 ? -42.086 -15.034 22.539 1.00 19.82 65 LEU A C 1
ATOM 1094 O O . LEU A 1 86 ? -41.836 -15.892 23.389 1.00 23.08 65 LEU A O 1
ATOM 1110 N N . VAL A 1 87 ? -41.365 -13.927 22.384 1.00 18.49 66 VAL A N 1
ATOM 1111 C CA . VAL A 1 87 ? -40.173 -13.658 23.156 1.00 19.42 66 VAL A CA 1
ATOM 1112 C C . VAL A 1 87 ? -39.959 -12.151 23.104 1.00 19.50 66 VAL A C 1
ATOM 1113 O O . VAL A 1 87 ? -40.426 -11.479 22.183 1.00 18.81 66 VAL A O 1
ATOM 1126 N N . ALA A 1 88 ? -39.286 -11.616 24.112 1.00 20.37 67 ALA A N 1
ATOM 1127 C CA . ALA A 1 88 ? -38.830 -10.235 24.090 1.00 18.93 67 ALA A CA 1
ATOM 1128 C C . ALA A 1 88 ? -37.393 -10.186 23.583 1.00 19.37 67 ALA A C 1
ATOM 1129 O O . ALA A 1 88 ? -36.650 -11.155 23.706 1.00 18.25 67 ALA A O 1
ATOM 1136 N N . ARG A 1 89 ? -37.005 -9.030 23.027 1.00 19.20 68 ARG A N 1
ATOM 1137 C CA . ARG A 1 89 ? -35.676 -8.911 22.427 1.00 17.64 68 ARG A CA 1
ATOM 1138 C C . ARG A 1 89 ? -34.592 -9.206 23.448 1.00 18.12 68 ARG A C 1
ATOM 1139 O O . ARG A 1 89 ? -33.565 -9.815 23.118 1.00 16.37 68 ARG A O 1
ATOM 1160 N N . ASP A 1 90 ? -34.787 -8.766 24.691 1.00 18.89 69 ASP A N 1
ATOM 1161 C CA . ASP A 1 90 ? -33.729 -8.956 25.680 1.00 17.50 69 ASP A CA 1
ATOM 1162 C C . ASP A 1 90 ? -33.627 -10.398 26.163 1.00 18.20 69 ASP A C 1
ATOM 1163 O O . ASP A 1 90 ? -32.673 -10.721 26.877 1.00 19.44 69 ASP A O 1
ATOM 1172 N N . GLU A 1 91 ? -34.525 -11.286 25.741 1.00 16.09 70 GLU A N 1
ATOM 1173 C CA . GLU A 1 91 ? -34.388 -12.710 26.003 1.00 16.11 70 GLU A CA 1
ATOM 1174 C C . GLU A 1 91 ? -33.549 -13.423 24.955 1.00 14.73 70 GLU A C 1
ATOM 1175 O O . GLU A 1 91 ? -33.198 -14.586 25.142 1.00 13.55 70 GLU A O 1
ATOM 1187 N N . LEU A 1 92 ? -33.274 -12.771 23.851 1.00 14.39 71 LEU A N 1
ATOM 1188 C CA . LEU A 1 92 ? -32.521 -13.343 22.748 1.00 14.27 71 LEU A CA 1
ATOM 1189 C C . LEU A 1 92 ? -31.070 -12.908 22.861 1.00 12.58 71 LEU A C 1
ATOM 1190 O O . LEU A 1 92 ? -30.775 -11.807 23.320 1.00 12.42 71 LEU A O 1
ATOM 1206 N N . PHE A 1 93 ? -30.161 -13.774 22.415 1.00 12.03 72 PHE A N 1
ATOM 1207 C CA . PHE A 1 93 ? -28.740 -13.457 22.415 1.00 11.58 72 PHE A CA 1
ATOM 1208 C C . PHE A 1 93 ? -28.265 -13.687 20.986 1.00 11.58 72 PHE A C 1
ATOM 1209 O O . PHE A 1 93 ? -28.192 -14.833 20.541 1.00 10.94 72 PHE A O 1
ATOM 1226 N N . ILE A 1 94 ? -28.007 -12.608 20.258 1.00 11.57 73 ILE A N 1
ATOM 1227 C CA . ILE A 1 94 ? -27.646 -12.683 18.848 1.00 11.34 73 ILE A CA 1
ATOM 1228 C C . ILE A 1 94 ? -26.159 -12.401 18.706 1.00 9.78 73 ILE A C 1
ATOM 1229 O O . ILE A 1 94 ? -25.666 -11.335 19.095 1.00 9.92 73 ILE A O 1
ATOM 1245 N N . THR A 1 95 ? -25.452 -13.353 18.106 1.00 11.23 74 THR A N 1
ATOM 1246 C CA . THR A 1 95 ? -24.027 -13.252 17.845 1.00 9.82 74 THR A CA 1
ATOM 1247 C C . THR A 1 95 ? -23.829 -13.031 16.361 1.00 8.95 74 THR A C 1
ATOM 1248 O O . THR A 1 95 ? -24.459 -13.693 15.548 1.00 11.17 74 THR A O 1
ATOM 1259 N N . SER A 1 96 ? -22.942 -12.121 16.004 1.00 10.83 75 SER A N 1
ATOM 1260 C CA . SER A 1 96 ? -22.469 -12.083 14.630 1.00 9.33 75 SER A CA 1
ATOM 1261 C C . SER A 1 96 ? -20.956 -11.954 14.660 1.00 9.64 75 SER A C 1
ATOM 1262 O O . SER A 1 96 ? -20.342 -11.828 15.727 1.00 8.30 75 SER A O 1
ATOM 1270 N N . LYS A 1 97 ? -20.354 -11.982 13.476 1.00 8.44 76 LYS A N 1
ATOM 1271 C CA . LYS A 1 97 ? -18.899 -12.053 13.360 1.00 7.57 76 LYS A CA 1
ATOM 1272 C C . LYS A 1 97 ? -18.439 -11.160 12.217 1.00 9.57 76 LYS A C 1
ATOM 1273 O O . LYS A 1 97 ? -18.978 -11.252 11.101 1.00 9.30 76 LYS A O 1
ATOM 1292 N N . LEU A 1 98 ? -17.396 -10.357 12.510 1.00 7.85 77 LEU A N 1
ATOM 1293 C CA . LEU A 1 98 ? -16.710 -9.488 11.558 1.00 8.93 77 LEU A CA 1
ATOM 1294 C C . LEU A 1 98 ? -15.889 -10.332 10.589 1.00 8.54 77 LEU A C 1
ATOM 1295 O O . LEU A 1 98 ? -14.966 -11.043 11.003 1.00 7.45 77 LEU A O 1
ATOM 1311 N N . TRP A 1 99 ? -16.207 -10.254 9.304 1.00 7.05 78 TRP A N 1
ATOM 1312 C CA . TRP A 1 99 ? -15.466 -11.073 8.347 1.00 8.25 78 TRP A CA 1
ATOM 1313 C C . TRP A 1 99 ? -14.084 -10.474 8.089 1.00 7.59 78 TRP A C 1
ATOM 1314 O O . TRP A 1 99 ? -13.794 -9.318 8.415 1.00 8.43 78 TRP A O 1
ATOM 1335 N N . ASN A 1 100 ? -13.229 -11.304 7.496 1.00 8.56 79 ASN A N 1
ATOM 1336 C CA . ASN A 1 100 ? -11.819 -10.984 7.270 1.00 7.90 79 ASN A CA 1
ATOM 1337 C C . ASN A 1 100 ? -11.633 -9.730 6.424 1.00 9.00 79 ASN A C 1
ATOM 1338 O O . ASN A 1 100 ? -10.603 -9.070 6.525 1.00 7.55 79 ASN A O 1
ATOM 1349 N N . SER A 1 101 ? -12.591 -9.416 5.552 1.00 8.55 80 SER A N 1
ATOM 1350 C CA . SER A 1 101 ? -12.474 -8.255 4.667 1.00 9.11 80 SER A CA 1
ATOM 1351 C C . SER A 1 101 ? -12.555 -6.915 5.396 1.00 8.89 80 SER A C 1
ATOM 1352 O O . SER A 1 101 ? -12.316 -5.875 4.762 1.00 8.60 80 SER A O 1
ATOM 1360 N N . TYR A 1 102 ? -12.941 -6.907 6.672 1.00 8.28 81 TYR A N 1
ATOM 1361 C CA . TYR A 1 102 ? -13.355 -5.694 7.363 1.00 8.72 81 TYR A CA 1
ATOM 1362 C C . TYR A 1 102 ? -12.513 -5.428 8.613 1.00 8.44 81 TYR A C 1
ATOM 1363 O O . TYR A 1 102 ? -12.985 -4.820 9.574 1.00 9.64 81 TYR A O 1
ATOM 1381 N N . HIS A 1 103 ? -11.244 -5.842 8.596 1.00 9.47 82 HIS A N 1
ATOM 1382 C CA . HIS A 1 103 ? -10.382 -5.650 9.761 1.00 8.55 82 HIS A CA 1
ATOM 1383 C C . HIS A 1 103 ? -9.800 -4.250 9.859 1.00 9.22 82 HIS A C 1
ATOM 1384 O O . HIS A 1 103 ? -9.390 -3.842 10.952 1.00 10.13 82 HIS A O 1
ATOM 1398 N N . ASP A 1 104 ? -9.743 -3.512 8.762 1.00 10.55 83 ASP A N 1
ATOM 1399 C CA . ASP A 1 104 ? -9.286 -2.134 8.849 1.00 11.33 83 ASP A CA 1
ATOM 1400 C C . ASP A 1 104 ? -10.206 -1.356 9.803 1.00 11.47 83 ASP A C 1
ATOM 1401 O O . ASP A 1 104 ? -11.436 -1.394 9.646 1.00 11.39 83 ASP A O 1
ATOM 1410 N N . PRO A 1 105 ? -9.665 -0.661 10.815 1.00 11.97 84 PRO A N 1
ATOM 1411 C CA . PRO A 1 105 ? -10.544 -0.026 11.807 1.00 12.74 84 PRO A CA 1
ATOM 1412 C C . PRO A 1 105 ? -11.633 0.828 11.198 1.00 13.63 84 PRO A C 1
ATOM 1413 O O . PRO A 1 105 ? -12.747 0.845 11.714 1.00 13.61 84 PRO A O 1
ATOM 1424 N N . LYS A 1 106 ? -11.347 1.504 10.087 1.00 14.58 85 LYS A N 1
ATOM 1425 C CA . LYS A 1 106 ? -12.329 2.372 9.466 1.00 18.40 85 LYS A CA 1
ATOM 1426 C C . LYS A 1 106 ? -13.526 1.600 8.938 1.00 17.66 85 LYS A C 1
ATOM 1427 O O . LYS A 1 106 ? -14.569 2.208 8.703 1.00 20.30 85 LYS A O 1
ATOM 1431 N N . ASN A 1 107 ? -13.394 0.279 8.728 1.00 14.16 86 ASN A N 1
ATOM 1432 C CA . ASN A 1 107 ? -14.466 -0.559 8.205 1.00 13.07 86 ASN A CA 1
ATOM 1433 C C . ASN A 1 107 ? -15.193 -1.380 9.266 1.00 12.34 86 ASN A C 1
ATOM 1434 O O . ASN A 1 107 ? -16.165 -2.054 8.937 1.00 12.39 86 ASN A O 1
ATOM 1445 N N . VAL A 1 108 ? -14.758 -1.333 10.520 1.00 11.79 87 VAL A N 1
ATOM 1446 C CA . VAL A 1 108 ? -15.348 -2.182 11.554 1.00 11.96 87 VAL A CA 1
ATOM 1447 C C . VAL A 1 108 ? -16.745 -1.707 11.930 1.00 11.98 87 VAL A C 1
ATOM 1448 O O . VAL A 1 108 ? -17.686 -2.504 12.033 1.00 11.92 87 VAL A O 1
ATOM 1461 N N . GLU A 1 109 ? -16.909 -0.408 12.145 1.00 13.07 88 GLU A N 1
ATOM 1462 C CA . GLU A 1 109 ? -18.246 0.100 12.458 1.00 13.79 88 GLU A CA 1
ATOM 1463 C C . GLU A 1 109 ? -19.180 -0.075 11.272 1.00 13.22 88 GLU A C 1
ATOM 1464 O O . GLU A 1 109 ? -20.366 -0.378 11.433 1.00 12.61 88 GLU A O 1
ATOM 1476 N N . LEU A 1 110 ? -18.655 0.131 10.075 1.00 12.77 89 LEU A N 1
ATOM 1477 C CA . LEU A 1 110 ? -19.431 -0.076 8.864 1.00 13.87 89 LEU A CA 1
ATOM 1478 C C . LEU A 1 110 ? -19.983 -1.491 8.842 1.00 13.25 89 LEU A C 1
ATOM 1479 O O . LEU A 1 110 ? -21.144 -1.736 8.488 1.00 13.81 89 LEU A O 1
ATOM 1495 N N . ALA A 1 111 ? -19.134 -2.445 9.189 1.00 11.40 90 ALA A N 1
ATOM 1496 C CA . ALA A 1 111 ? -19.548 -3.842 9.157 1.00 10.66 90 ALA A CA 1
ATOM 1497 C C . ALA A 1 111 ? -20.655 -4.101 10.178 1.00 10.60 90 ALA A C 1
ATOM 1498 O O . ALA A 1 111 ? -21.627 -4.807 9.897 1.00 11.68 90 ALA A O 1
ATOM 1505 N N . LEU A 1 112 ? -20.531 -3.549 11.384 1.00 11.24 91 LEU A N 1
ATOM 1506 C CA . LEU A 1 112 ? -21.594 -3.785 12.353 1.00 12.05 91 LEU A CA 1
ATOM 1507 C C . LEU A 1 112 ? -22.906 -3.178 11.865 1.00 12.86 91 LEU A C 1
ATOM 1508 O O . LEU A 1 112 ? -23.962 -3.804 11.967 1.00 11.06 91 LEU A O 1
ATOM 1524 N N . LYS A 1 113 ? -22.853 -1.968 11.301 1.00 13.00 92 LYS A N 1
ATOM 1525 C CA . LYS A 1 113 ? -24.070 -1.331 10.810 1.00 13.63 92 LYS A CA 1
ATOM 1526 C C . LYS A 1 113 ? -24.720 -2.161 9.717 1.00 12.49 92 LYS A C 1
ATOM 1527 O O . LYS A 1 113 ? -25.953 -2.273 9.663 1.00 14.06 92 LYS A O 1
ATOM 1546 N N . LYS A 1 114 ? -23.902 -2.799 8.866 1.00 12.80 93 LYS A N 1
ATOM 1547 C CA . LYS A 1 114 ? -24.420 -3.697 7.838 1.00 12.29 93 LYS A CA 1
ATOM 1548 C C . LYS A 1 114 ? -25.181 -4.863 8.470 1.00 11.59 93 LYS A C 1
ATOM 1549 O O . LYS A 1 114 ? -26.299 -5.197 8.060 1.00 11.44 93 LYS A O 1
ATOM 1568 N N . VAL A 1 115 ? -24.594 -5.490 9.484 1.00 10.61 94 VAL A N 1
ATOM 1569 C CA . VAL A 1 115 ? -25.271 -6.594 10.178 1.00 11.20 94 VAL A CA 1
ATOM 1570 C C . VAL A 1 115 ? -26.620 -6.154 10.733 1.00 11.41 94 VAL A C 1
ATOM 1571 O O . VAL A 1 115 ? -27.626 -6.862 10.608 1.00 12.18 94 VAL A O 1
ATOM 1584 N N . LEU A 1 116 ? -26.641 -5.020 11.429 1.00 12.71 95 LEU A N 1
ATOM 1585 C CA . LEU A 1 116 ? -27.873 -4.547 12.039 1.00 11.72 95 LEU A CA 1
ATOM 1586 C C . LEU A 1 116 ? -28.918 -4.213 10.982 1.00 13.81 95 LEU A C 1
ATOM 1587 O O . LEU A 1 116 ? -30.108 -4.504 11.147 1.00 14.46 95 LEU A O 1
ATOM 1603 N N . SER A 1 117 ? -28.484 -3.604 9.887 1.00 12.77 96 SER A N 1
ATOM 1604 C CA . SER A 1 117 ? -29.388 -3.293 8.791 1.00 13.62 96 SER A CA 1
ATOM 1605 C C . SER A 1 117 ? -29.983 -4.564 8.197 1.00 14.64 96 SER A C 1
ATOM 1606 O O . SER A 1 117 ? -31.203 -4.672 8.024 1.00 13.77 96 SER A O 1
ATOM 1614 N N . ASP A 1 118 ? -29.136 -5.543 7.871 1.00 13.28 97 ASP A N 1
ATOM 1615 C CA . ASP A 1 118 ? -29.626 -6.799 7.304 1.00 13.94 97 ASP A CA 1
ATOM 1616 C C . ASP A 1 118 ? -30.573 -7.512 8.263 1.00 14.69 97 ASP A C 1
ATOM 1617 O O . ASP A 1 118 ? -31.636 -8.007 7.864 1.00 14.14 97 ASP A O 1
ATOM 1626 N N . MET A 1 119 ? -30.186 -7.618 9.531 1.00 14.52 98 MET A N 1
ATOM 1627 C CA . MET A 1 119 ? -30.978 -8.400 10.464 1.00 13.03 98 MET A CA 1
ATOM 1628 C C . MET A 1 119 ? -32.154 -7.620 11.019 1.00 15.80 98 MET A C 1
ATOM 1629 O O . MET A 1 119 ? -32.996 -8.219 11.705 1.00 13.64 98 MET A O 1
ATOM 1643 N N . LYS A 1 120 ? -32.228 -6.321 10.717 1.00 15.90 99 LYS A N 1
ATOM 1644 C CA . LYS A 1 120 ? -33.253 -5.422 11.245 1.00 14.80 99 LYS A CA 1
ATOM 1645 C C . LYS A 1 120 ? -33.336 -5.548 12.767 1.00 17.31 99 LYS A C 1
ATOM 1646 O O . LYS A 1 120 ? -34.362 -5.876 13.361 1.00 15.76 99 LYS A O 1
ATOM 1665 N N . LEU A 1 121 ? -32.190 -5.281 13.392 1.00 14.66 100 LEU A N 1
ATOM 1666 C CA . LEU A 1 121 ? -32.042 -5.248 14.834 1.00 14.39 100 LEU A CA 1
ATOM 1667 C C . LEU A 1 121 ? -31.393 -3.932 15.227 1.00 14.15 100 LEU A C 1
ATOM 1668 O O . LEU A 1 121 ? -30.636 -3.341 14.453 1.00 15.85 100 LEU A O 1
ATOM 1684 N N . ASP A 1 122 ? -31.657 -3.501 16.461 1.00 16.01 101 ASP A N 1
ATOM 1685 C CA . ASP A 1 122 ? -31.073 -2.278 16.993 1.00 15.23 101 ASP A CA 1
ATOM 1686 C C . ASP A 1 122 ? -29.674 -2.511 17.547 1.00 14.16 101 ASP A C 1
ATOM 1687 O O . ASP A 1 122 ? -28.866 -1.576 17.610 1.00 14.31 101 ASP A O 1
ATOM 1696 N N . TYR A 1 123 ? -29.396 -3.731 17.988 1.00 13.88 102 TYR A N 1
ATOM 1697 C CA . TYR A 1 123 ? -28.116 -4.069 18.592 1.00 13.48 102 TYR A CA 1
ATOM 1698 C C . TYR A 1 123 ? -27.938 -5.563 18.430 1.00 12.81 102 TYR A C 1
ATOM 1699 O O . TYR A 1 123 ? -28.904 -6.290 18.214 1.00 13.42 102 TYR A O 1
ATOM 1717 N N . ILE A 1 124 ? -26.685 -6.013 18.498 1.00 11.80 103 ILE A N 1
ATOM 1718 C CA . ILE A 1 124 ? -26.412 -7.432 18.676 1.00 12.33 103 ILE A CA 1
ATOM 1719 C C . ILE A 1 124 ? -25.752 -7.636 20.031 1.00 11.06 103 ILE A C 1
ATOM 1720 O O . ILE A 1 124 ? -25.192 -6.718 20.631 1.00 12.12 103 ILE A O 1
ATOM 1736 N N . ASP A 1 125 ? -25.893 -8.854 20.546 1.00 9.77 104 ASP A N 1
ATOM 1737 C CA . ASP A 1 125 ? -25.380 -9.177 21.879 1.00 10.89 104 ASP A CA 1
ATOM 1738 C C . ASP A 1 125 ? -23.884 -9.461 21.880 1.00 10.25 104 ASP A C 1
ATOM 1739 O O . ASP A 1 125 ? -23.210 -9.209 22.891 1.00 9.78 104 ASP A O 1
ATOM 1748 N N . LEU A 1 126 ? -23.340 -9.951 20.763 1.00 9.77 105 LEU A N 1
ATOM 1749 C CA . LEU A 1 126 ? -21.939 -10.350 20.727 1.00 10.12 105 LEU A CA 1
ATOM 1750 C C . LEU A 1 126 ? -21.418 -10.200 19.310 1.00 9.62 105 LEU A C 1
ATOM 1751 O O . LEU A 1 126 ? -22.002 -10.779 18.390 1.00 10.08 105 LEU A O 1
ATOM 1767 N N . PHE A 1 127 ? -20.355 -9.410 19.140 1.00 9.94 106 PHE A N 1
ATOM 1768 C CA . PHE A 1 127 ? -19.672 -9.251 17.851 1.00 9.35 106 PHE A CA 1
ATOM 1769 C C . PHE A 1 127 ? -18.259 -9.798 17.993 1.00 9.37 106 PHE A C 1
ATOM 1770 O O . PHE A 1 127 ? -17.483 -9.316 18.829 1.00 9.21 106 PHE A O 1
ATOM 1787 N N . LEU A 1 128 ? -17.930 -10.788 17.161 1.00 9.38 107 LEU A N 1
ATOM 1788 C CA . LEU A 1 128 ? -16.664 -11.509 17.196 1.00 8.55 107 LEU A CA 1
ATOM 1789 C C . LEU A 1 128 ? -15.809 -11.157 15.983 1.00 7.86 107 LEU A C 1
ATOM 1790 O O . LEU A 1 128 ? -16.316 -11.074 14.857 1.00 9.78 107 LEU A O 1
ATOM 1806 N N . ILE A 1 129 ? -14.504 -11.006 16.191 1.00 8.57 108 ILE A N 1
ATOM 1807 C CA . ILE A 1 129 ? -13.565 -11.078 15.071 1.00 7.83 108 ILE A CA 1
ATOM 1808 C C . ILE A 1 129 ? -13.547 -12.523 14.578 1.00 7.78 108 ILE A C 1
ATOM 1809 O O . ILE A 1 129 ? -13.099 -13.420 15.298 1.00 7.94 108 ILE A O 1
ATOM 1825 N N . HIS A 1 130 ? -14.032 -12.759 13.358 1.00 7.85 109 HIS A N 1
ATOM 1826 C CA . HIS A 1 130 ? -14.272 -14.137 12.912 1.00 8.18 109 HIS A CA 1
ATOM 1827 C C . HIS A 1 130 ? -12.975 -14.936 12.806 1.00 6.90 109 HIS A C 1
ATOM 1828 O O . HIS A 1 130 ? -12.947 -16.119 13.164 1.00 7.34 109 HIS A O 1
ATOM 1842 N N . PHE A 1 131 ? -11.907 -14.318 12.307 1.00 7.96 110 PHE A N 1
ATOM 1843 C CA . PHE A 1 131 ? -10.606 -14.962 12.174 1.00 6.37 110 PHE A CA 1
ATOM 1844 C C . PHE A 1 131 ? -9.514 -13.933 12.382 1.00 8.26 110 PHE A C 1
ATOM 1845 O O . PHE A 1 131 ? -9.714 -12.742 12.083 1.00 8.15 110 PHE A O 1
ATOM 1862 N N . PRO A 1 132 ? -8.313 -14.361 12.825 1.00 6.89 111 PRO A N 1
ATOM 1863 C CA . PRO A 1 132 ? -7.148 -13.464 12.866 1.00 8.12 111 PRO A CA 1
ATOM 1864 C C . PRO A 1 132 ? -6.491 -13.361 11.491 1.00 7.46 111 PRO A C 1
ATOM 1865 O O . PRO A 1 132 ? -5.293 -13.646 11.303 1.00 8.59 111 PRO A O 1
ATOM 1876 N N . ILE A 1 133 ? -7.313 -12.970 10.510 1.00 6.54 112 ILE A N 1
ATOM 1877 C CA . ILE A 1 133 ? -6.949 -12.921 9.104 1.00 7.16 112 ILE A CA 1
ATOM 1878 C C . ILE A 1 133 ? -7.564 -11.647 8.548 1.00 8.06 112 ILE A C 1
ATOM 1879 O O . ILE A 1 133 ? -8.744 -11.378 8.787 1.00 6.34 112 ILE A O 1
ATOM 1895 N N . ALA A 1 134 ? -6.766 -10.860 7.815 1.00 7.82 113 ALA A N 1
ATOM 1896 C CA . ALA A 1 134 ? -7.175 -9.560 7.283 1.00 7.00 113 ALA A CA 1
ATOM 1897 C C . ALA A 1 134 ? -7.091 -9.588 5.750 1.00 8.92 113 ALA A C 1
ATOM 1898 O O . ALA A 1 134 ? -6.009 -9.423 5.167 1.00 8.14 113 ALA A O 1
ATOM 1905 N N . PHE A 1 135 ? -8.230 -9.816 5.105 1.00 8.80 114 PHE A N 1
ATOM 1906 C CA . PHE A 1 135 ? -8.365 -9.719 3.650 1.00 7.91 114 PHE A CA 1
ATOM 1907 C C . PHE A 1 135 ? -8.479 -8.266 3.195 1.00 8.56 114 PHE A C 1
ATOM 1908 O O . PHE A 1 135 ? -9.001 -7.408 3.908 1.00 8.74 114 PHE A O 1
ATOM 1925 N N . LYS A 1 136 ? -8.016 -8.008 1.965 1.00 11.72 115 LYS A N 1
ATOM 1926 C CA . LYS A 1 136 ? -8.298 -6.746 1.304 1.00 10.61 115 LYS A CA 1
ATOM 1927 C C . LYS A 1 136 ? -9.794 -6.473 1.306 1.00 10.96 115 LYS A C 1
ATOM 1928 O O . LYS A 1 136 ? -10.599 -7.343 0.978 1.00 9.39 115 LYS A O 1
ATOM 1947 N N . PHE A 1 137 ? -10.156 -5.253 1.675 1.00 10.56 116 PHE A N 1
ATOM 1948 C CA . PHE A 1 137 ? -11.548 -4.842 1.718 1.00 9.65 116 PHE A CA 1
ATOM 1949 C C . PHE A 1 137 ? -1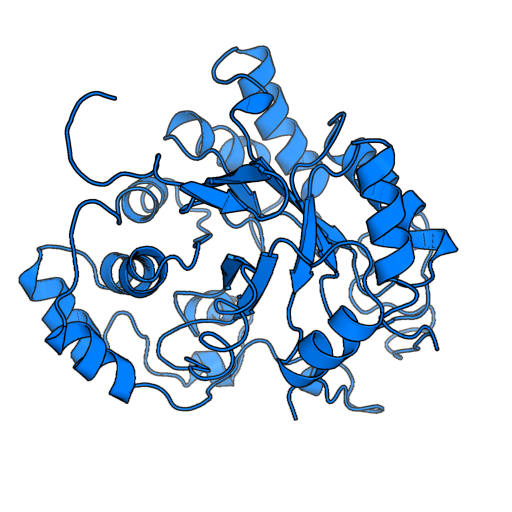2.198 -4.942 0.337 1.00 11.36 116 PHE A C 1
ATOM 1950 O O . PHE A 1 137 ? -11.595 -4.592 -0.679 1.00 10.30 116 PHE A O 1
ATOM 1967 N N . VAL A 1 138 ? -13.443 -5.405 0.337 1.00 11.16 117 VAL A N 1
ATOM 1968 C CA . VAL A 1 138 ? -14.301 -5.438 -0.842 1.00 11.81 117 VAL A CA 1
ATOM 1969 C C . VAL A 1 138 ? -15.586 -4.703 -0.473 1.00 10.99 117 VAL A C 1
ATOM 1970 O O . VAL A 1 138 ? -16.197 -5.025 0.540 1.00 12.23 117 VAL A O 1
ATOM 1983 N N . PRO A 1 139 ? -16.038 -3.730 -1.269 1.00 12.35 118 PRO A N 1
ATOM 1984 C CA . PRO A 1 139 ? -17.263 -3.004 -0.923 1.00 14.03 118 PRO A CA 1
ATOM 1985 C C . PRO A 1 139 ? -18.482 -3.911 -0.914 1.00 11.89 118 PRO A C 1
ATOM 1986 O O . PRO A 1 139 ? -18.569 -4.860 -1.697 1.00 13.36 118 PRO A O 1
ATOM 1997 N N . PHE A 1 140 ? -19.432 -3.594 -0.017 1.00 12.75 119 PHE A N 1
ATOM 1998 C CA . PHE A 1 140 ? -20.632 -4.409 0.126 1.00 13.52 119 PHE A CA 1
ATOM 1999 C C . PHE A 1 140 ? -21.345 -4.556 -1.208 1.00 16.32 119 PHE A C 1
ATOM 2000 O O . PHE A 1 140 ? -21.903 -5.617 -1.5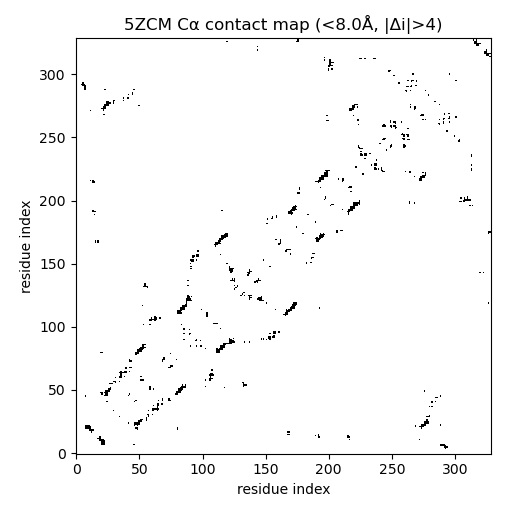15 1.00 15.14 119 PHE A O 1
ATOM 2017 N N . GLU A 1 141 ? -21.372 -3.485 -2.000 1.00 15.48 120 GLU A N 1
ATOM 2018 C CA . GLU A 1 141 ? -22.145 -3.503 -3.226 1.00 15.68 120 GLU A CA 1
ATOM 2019 C C . GLU A 1 141 ? -21.401 -4.205 -4.348 1.00 16.16 120 GLU A C 1
ATOM 2020 O O . GLU A 1 141 ? -22.004 -4.499 -5.377 1.00 18.00 120 GLU A O 1
ATOM 2032 N N . GLU A 1 142 ? -20.110 -4.495 -4.163 1.00 15.26 121 GLU A N 1
ATOM 2033 C CA . GLU A 1 142 ? -19.380 -5.289 -5.131 1.00 14.97 121 GLU A CA 1
ATOM 2034 C C . GLU A 1 142 ? -19.619 -6.785 -4.912 1.00 14.56 121 GLU A C 1
ATOM 2035 O O . GLU A 1 142 ? -19.817 -7.531 -5.874 1.00 15.27 121 GLU A O 1
ATOM 2047 N N . LYS A 1 143 ? -19.588 -7.241 -3.659 1.00 12.78 122 LYS A N 1
ATOM 2048 C CA . LYS A 1 143 ? -19.869 -8.643 -3.344 1.00 12.76 122 LYS A CA 1
ATOM 2049 C C . LYS A 1 143 ? -20.185 -8.748 -1.867 1.00 13.05 122 LYS A C 1
ATOM 2050 O O . LYS A 1 143 ? -19.365 -8.354 -1.037 1.00 11.38 122 LYS A O 1
ATOM 2069 N N . TYR A 1 144 ? -21.342 -9.318 -1.541 1.00 12.41 123 TYR A N 1
ATOM 2070 C CA . TYR A 1 144 ? -21.685 -9.579 -0.156 1.00 11.66 123 TYR A CA 1
ATOM 2071 C C . TYR A 1 144 ? -22.506 -10.859 -0.047 1.00 13.25 123 TYR A C 1
ATOM 2072 O O . TYR A 1 144 ? -23.579 -10.951 -0.657 1.00 13.87 123 TYR A O 1
ATOM 2090 N N . PRO A 1 145 ? -22.067 -11.853 0.737 1.00 11.95 124 PRO A N 1
ATOM 2091 C CA . PRO A 1 145 ? -20.807 -11.830 1.493 1.00 12.01 124 PRO A CA 1
ATOM 2092 C C . PRO A 1 145 ? -19.628 -11.990 0.540 1.00 11.78 124 PRO A C 1
ATOM 2093 O O . PRO A 1 145 ? -19.752 -12.674 -0.472 1.00 11.77 124 PRO A O 1
ATOM 2104 N N . PRO A 1 146 ? -18.494 -11.348 0.839 1.00 11.54 125 PRO A N 1
ATOM 2105 C CA . PRO A 1 146 ? -17.367 -11.428 -0.082 1.00 10.06 125 PRO A CA 1
ATOM 2106 C C . PRO A 1 146 ? -16.657 -12.751 -0.038 1.00 11.77 125 PRO A C 1
ATOM 2107 O O . PRO A 1 146 ? -15.967 -13.105 -1.010 1.00 11.82 125 PRO A O 1
ATOM 2118 N N . ALA A 1 147 ? -16.789 -13.491 1.062 1.00 12.21 126 ALA A N 1
ATOM 2119 C CA . ALA A 1 147 ? -16.140 -14.783 1.192 1.00 12.15 126 ALA A CA 1
ATOM 2120 C C . ALA A 1 147 ? -14.645 -14.658 0.922 1.00 10.64 126 ALA A C 1
ATOM 2121 O O . ALA A 1 147 ? -13.962 -13.885 1.598 1.00 10.36 126 ALA A O 1
ATOM 2128 N N . PHE A 1 148 ? -14.112 -15.421 -0.029 1.00 10.63 127 PHE A N 1
ATOM 2129 C CA . PHE A 1 148 ? -12.680 -15.401 -0.318 1.00 11.42 127 PHE A CA 1
ATOM 2130 C C . PHE A 1 148 ? -12.293 -14.388 -1.389 1.00 11.86 127 PHE A C 1
ATOM 2131 O O . PHE A 1 148 ? -11.107 -14.291 -1.734 1.00 12.16 127 PHE A O 1
ATOM 2148 N N . TYR A 1 149 ? -13.257 -13.632 -1.917 1.00 10.77 128 TYR A N 1
ATOM 2149 C CA . TYR A 1 149 ? -12.966 -12.673 -2.972 1.00 11.30 128 TYR A CA 1
ATOM 2150 C C . TYR A 1 149 ? -12.238 -11.465 -2.400 1.00 11.40 128 TYR A C 1
ATOM 2151 O O . TYR A 1 149 ? -12.687 -10.875 -1.420 1.00 10.85 128 TYR A O 1
ATOM 2169 N N . CYS A 1 150 ? -11.117 -11.092 -3.031 1.00 12.25 129 CYS A N 1
ATOM 2170 C CA . CYS A 1 150 ? -10.236 -10.005 -2.596 1.00 10.83 129 CYS A CA 1
ATOM 2171 C C . CYS A 1 150 ? -9.948 -9.006 -3.716 1.00 14.08 129 CYS A C 1
ATOM 2172 O O . CYS A 1 150 ? -8.872 -8.378 -3.750 1.00 14.29 129 CYS A O 1
ATOM 2180 N N . GLY A 1 151 ? -10.886 -8.853 -4.651 1.00 12.56 130 GLY A N 1
ATOM 2181 C CA . GLY A 1 151 ? -10.765 -7.837 -5.668 1.00 17.26 130 GLY A CA 1
ATOM 2182 C C . GLY A 1 151 ? -10.008 -8.239 -6.913 1.00 15.26 130 GLY A C 1
ATOM 2183 O O . GLY A 1 151 ? -9.777 -7.378 -7.769 1.00 19.23 130 GLY A O 1
ATOM 2187 N N . ASP A 1 152 ? -9.647 -9.510 -7.066 1.00 15.55 131 ASP A N 1
ATOM 2188 C CA . ASP A 1 152 ? -8.735 -9.912 -8.128 1.00 16.96 131 ASP A CA 1
ATOM 2189 C C . ASP A 1 152 ? -8.921 -11.377 -8.494 1.00 16.30 131 ASP A C 1
ATOM 2190 O O . ASP A 1 152 ? -8.074 -12.226 -8.197 1.00 15.95 131 ASP A O 1
ATOM 2199 N N . GLY A 1 153 ? -10.042 -11.699 -9.135 1.00 16.94 132 GLY A N 1
ATOM 2200 C CA . GLY A 1 153 ? -10.286 -13.086 -9.486 1.00 17.56 132 GLY A CA 1
ATOM 2201 C C . GLY A 1 153 ? -10.278 -13.976 -8.259 1.00 18.60 132 GLY A C 1
ATOM 2202 O O . GLY A 1 153 ? -10.907 -13.673 -7.237 1.00 16.96 132 GLY A O 1
ATOM 2206 N N . ASP A 1 154 ? -9.556 -15.093 -8.367 1.00 19.98 133 ASP A N 1
ATOM 2207 C CA . ASP A 1 154 ? -9.363 -16.063 -7.300 1.00 19.80 133 ASP A CA 1
ATOM 2208 C C . ASP A 1 154 ? -8.189 -15.730 -6.404 1.00 15.73 133 ASP A C 1
ATOM 2209 O O . ASP A 1 154 ? -7.960 -16.457 -5.440 1.00 15.76 133 ASP A O 1
ATOM 2218 N N . ASN A 1 155 ? -7.419 -14.695 -6.717 1.00 16.08 134 ASN A N 1
ATOM 2219 C CA . ASN A 1 155 ? -6.232 -14.382 -5.927 1.00 16.15 134 ASN A CA 1
ATOM 2220 C C . ASN A 1 155 ? -6.590 -13.744 -4.588 1.00 14.53 134 ASN A C 1
ATOM 2221 O O . ASN A 1 155 ? -7.356 -12.774 -4.537 1.00 13.52 134 ASN A O 1
ATOM 2232 N N . PHE A 1 156 ? -5.980 -14.249 -3.516 1.00 13.99 135 PHE A N 1
ATOM 2233 C CA . PHE A 1 156 ? -6.103 -13.611 -2.214 1.00 11.82 135 PHE A CA 1
ATOM 2234 C C . PHE A 1 156 ? -5.194 -12.389 -2.135 1.00 12.82 135 PHE A C 1
ATOM 2235 O O . PHE A 1 156 ? -4.082 -12.368 -2.685 1.00 12.78 135 PHE A O 1
ATOM 2252 N N . HIS A 1 157 ? -5.687 -11.354 -1.466 1.00 12.95 136 HIS A N 1
ATOM 2253 C CA . HIS A 1 157 ? -4.887 -10.193 -1.109 1.00 11.42 136 HIS A CA 1
ATOM 2254 C C . HIS A 1 157 ? -5.251 -9.812 0.314 1.00 10.81 136 HIS A C 1
ATOM 2255 O O . HIS A 1 157 ? -6.369 -10.076 0.756 1.00 10.32 136 HIS A O 1
ATOM 2269 N N . TYR A 1 158 ? -4.301 -9.202 1.025 1.00 10.55 137 TYR A N 1
ATOM 2270 C CA . TYR A 1 158 ? -4.405 -9.016 2.463 1.00 9.40 137 TYR A CA 1
ATOM 2271 C C . TYR A 1 158 ? -4.111 -7.575 2.843 1.00 12.85 137 TYR A C 1
ATOM 2272 O O . TYR A 1 158 ? -3.522 -6.809 2.076 1.00 13.46 137 TYR A O 1
ATOM 2290 N N . GLU A 1 159 ? -4.534 -7.209 4.046 1.00 10.74 138 GLU A N 1
ATOM 2291 C CA . GLU A 1 159 ? -4.285 -5.883 4.602 1.00 10.16 138 GLU A CA 1
ATOM 2292 C C . GLU A 1 159 ? -3.336 -5.968 5.786 1.00 10.51 138 GLU A C 1
ATOM 2293 O O . GLU A 1 159 ? -3.443 -6.867 6.624 1.00 10.04 138 GLU A O 1
ATOM 2305 N N . ASP A 1 160 ? -2.419 -5.008 5.859 1.00 10.38 139 ASP A N 1
ATOM 2306 C CA . ASP A 1 160 ? -1.442 -4.947 6.945 1.00 11.39 139 ASP A CA 1
ATOM 2307 C C . ASP A 1 160 ? -2.047 -4.164 8.109 1.00 10.14 139 ASP A C 1
ATOM 2308 O O . ASP A 1 160 ? -1.721 -3.005 8.388 1.00 11.47 139 ASP A O 1
ATOM 2317 N N . VAL A 1 161 ? -2.975 -4.836 8.774 1.00 8.89 140 VAL A N 1
ATOM 2318 C CA . VAL A 1 161 ? -3.707 -4.302 9.915 1.00 9.41 140 VAL A CA 1
ATOM 2319 C C . VAL A 1 161 ? -3.475 -5.230 11.097 1.00 9.62 140 VAL A C 1
ATOM 2320 O O . VAL A 1 161 ? -4.082 -6.304 11.185 1.00 9.22 140 VAL A O 1
ATOM 2333 N N . PRO A 1 162 ? -2.636 -4.851 12.041 1.00 9.02 141 PRO A N 1
ATOM 2334 C CA . PRO A 1 162 ? -2.427 -5.717 13.199 1.00 9.94 141 PRO A CA 1
ATOM 2335 C C . PRO A 1 162 ? -3.741 -5.948 13.932 1.00 9.42 141 PRO A C 1
ATOM 2336 O O . PRO A 1 162 ? -4.617 -5.085 13.990 1.00 9.76 141 PRO A O 1
ATOM 2347 N N . LEU A 1 163 ? -3.862 -7.136 14.506 1.00 8.80 142 LEU A N 1
ATOM 2348 C CA . LEU A 1 163 ? -5.103 -7.495 15.168 1.00 8.93 142 LEU A CA 1
ATOM 2349 C C . LEU A 1 163 ? -5.489 -6.473 16.223 1.00 9.62 142 LEU A C 1
ATOM 2350 O O . LEU A 1 163 ? -6.679 -6.214 16.444 1.00 8.92 142 LEU A O 1
ATOM 2366 N N . LEU A 1 164 ? -4.504 -5.896 16.919 1.00 9.27 143 LEU A N 1
ATOM 2367 C CA . LEU A 1 164 ? -4.856 -4.967 17.992 1.00 8.97 143 LEU A CA 1
ATOM 2368 C C . LEU A 1 164 ? -5.564 -3.738 17.443 1.00 10.89 143 LEU A C 1
ATOM 2369 O O . LEU A 1 164 ? -6.421 -3.166 18.120 1.00 10.56 143 LEU A O 1
ATOM 2385 N N . GLU A 1 165 ? -5.223 -3.315 16.225 1.00 10.36 144 GLU A N 1
ATOM 2386 C CA A GLU A 1 165 ? -5.924 -2.174 15.639 0.50 12.38 144 GLU A CA 1
ATOM 2387 C CA B GLU A 1 165 ? -5.921 -2.177 15.623 0.50 12.40 144 GLU A CA 1
ATOM 2388 C C . GLU A 1 165 ? -7.389 -2.496 15.408 1.00 10.85 144 GLU A C 1
ATOM 2389 O O . GLU A 1 165 ? -8.272 -1.677 15.714 1.00 10.39 144 GLU A O 1
ATOM 2412 N N . THR A 1 166 ? -7.676 -3.680 14.868 1.00 10.11 145 THR A N 1
ATOM 2413 C CA . THR A 1 166 ? -9.063 -4.109 14.719 1.00 9.51 145 THR A CA 1
ATOM 2414 C C . THR A 1 166 ? -9.757 -4.185 16.068 1.00 10.12 145 THR A C 1
ATOM 2415 O O . THR A 1 166 ? -10.907 -3.752 16.209 1.00 8.11 145 THR A O 1
ATOM 2426 N N . TRP A 1 167 ? -9.068 -4.742 17.074 1.00 9.26 146 TRP A N 1
ATOM 2427 C CA . TRP A 1 167 ? -9.672 -4.891 18.397 1.00 9.08 146 TRP A CA 1
ATOM 2428 C C . TRP A 1 167 ? -10.049 -3.538 19.002 1.00 10.10 146 TRP A C 1
ATOM 2429 O O . TRP A 1 167 ? -11.119 -3.406 19.602 1.00 10.03 146 TRP A O 1
ATOM 2450 N N . LYS A 1 168 ? -9.194 -2.522 18.853 1.00 10.61 147 LYS A N 1
ATOM 2451 C CA . LYS A 1 168 ? -9.517 -1.213 19.410 1.00 11.40 147 LYS A CA 1
ATOM 2452 C C . LYS A 1 168 ? -10.781 -0.673 18.774 1.00 11.36 147 LYS A C 1
ATOM 2453 O O . LYS A 1 168 ? -11.599 -0.028 19.441 1.00 11.69 147 LYS A O 1
ATOM 2472 N N . ALA A 1 169 ? -10.961 -0.932 17.477 1.00 12.48 148 ALA A N 1
ATOM 2473 C CA . ALA A 1 169 ? -12.205 -0.545 16.815 1.00 10.84 148 ALA A CA 1
ATOM 2474 C C . ALA A 1 169 ? -13.400 -1.304 17.373 1.00 11.52 148 ALA A C 1
ATOM 2475 O O . ALA A 1 169 ? -14.489 -0.736 17.507 1.00 12.21 148 ALA A O 1
ATOM 2482 N N . MET A 1 170 ? -13.233 -2.591 17.691 1.00 9.69 149 MET A N 1
ATOM 2483 C CA . MET A 1 170 ? -14.324 -3.346 18.292 1.00 10.04 149 MET A CA 1
ATOM 2484 C C . MET A 1 170 ? -14.665 -2.781 19.659 1.00 11.08 149 MET A C 1
ATOM 2485 O O . MET A 1 170 ? -15.838 -2.689 20.032 1.00 13.57 149 MET A O 1
ATOM 2499 N N . GLU A 1 171 ? -13.637 -2.383 20.412 1.00 11.00 150 GLU A N 1
ATOM 2500 C CA . GLU A 1 171 ? -13.844 -1.756 21.716 1.00 12.22 150 GLU A CA 1
ATOM 2501 C C . GLU A 1 171 ? -14.741 -0.533 21.612 1.00 14.15 150 GLU A C 1
ATOM 2502 O O . GLU A 1 171 ? -15.625 -0.339 22.451 1.00 15.32 150 GLU A O 1
ATOM 2514 N N . LYS A 1 172 ? -14.535 0.302 20.586 1.00 14.77 151 LYS A N 1
ATOM 2515 C CA . LYS A 1 172 ? -15.371 1.486 20.435 1.00 15.11 151 LYS A CA 1
ATOM 2516 C C . LYS A 1 172 ? -16.825 1.113 20.174 1.00 15.96 151 LYS A C 1
ATOM 2517 O O . LYS A 1 172 ? -17.731 1.836 20.598 1.00 17.52 151 LYS A O 1
ATOM 2521 N N . LEU A 1 173 ? -17.079 -0.027 19.531 1.00 13.62 152 LEU A N 1
ATOM 2522 C CA . LEU A 1 173 ? -18.458 -0.440 19.280 1.00 14.29 152 LEU A CA 1
ATOM 2523 C C . LEU A 1 173 ? -19.235 -0.701 20.558 1.00 17.56 152 LEU A C 1
ATOM 2524 O O . LEU A 1 173 ? -20.453 -0.537 20.569 1.00 17.68 152 LEU A O 1
ATOM 2540 N N . THR A 1 174 ? -18.585 -1.170 21.620 1.00 17.29 153 THR A N 1
ATOM 2541 C CA . THR A 1 174 ? -19.337 -1.424 22.855 1.00 20.67 153 THR A CA 1
ATOM 2542 C C . THR A 1 174 ? -19.854 -0.143 23.489 1.00 21.89 153 THR A C 1
ATOM 2543 O O . THR A 1 174 ? -20.847 -0.184 24.217 1.00 26.45 153 THR A O 1
ATOM 2554 N N . LYS A 1 175 ? -19.177 0.985 23.269 1.00 24.85 154 LYS A N 1
ATOM 2555 C CA . LYS A 1 175 ? -19.548 2.225 23.948 1.00 27.17 154 LYS A CA 1
ATOM 2556 C C . LYS A 1 175 ? -20.933 2.681 23.530 1.00 30.78 154 LYS A C 1
ATOM 2557 O O . LYS A 1 175 ? -21.758 3.048 24.370 1.00 36.28 154 LYS A O 1
ATOM 2576 N N . GLY A 1 176 ? -21.206 2.678 22.231 1.00 28.16 155 GLY A N 1
ATOM 2577 C CA . GLY A 1 176 ? -22.544 2.995 21.759 1.00 30.35 155 GLY A CA 1
ATOM 2578 C C . GLY A 1 176 ? -23.571 1.920 21.991 1.00 30.50 155 GLY A C 1
ATOM 2579 O O . GLY A 1 176 ? -24.722 2.095 21.583 1.00 36.05 155 GLY A O 1
ATOM 2583 N N . GLY A 1 177 ? -23.192 0.802 22.612 1.00 29.54 156 GLY A N 1
ATOM 2584 C CA . GLY A 1 177 ? -24.138 -0.241 22.943 1.00 26.16 156 GLY A CA 1
ATOM 2585 C C . GLY A 1 177 ? -24.718 -1.019 21.775 1.00 23.56 156 GLY A C 1
ATOM 2586 O O . GLY A 1 177 ? -25.542 -1.909 22.008 1.00 23.82 156 GLY A O 1
ATOM 2590 N N . LYS A 1 178 ? -24.337 -0.724 20.527 1.00 21.05 157 LYS A N 1
ATOM 2591 C CA . LYS A 1 178 ? -24.861 -1.503 19.407 1.00 17.18 157 LYS A CA 1
ATOM 2592 C C . LYS A 1 178 ? -24.279 -2.915 19.375 1.00 15.39 157 LYS A C 1
ATOM 2593 O O . LYS A 1 178 ? -24.856 -3.795 18.738 1.00 13.90 157 LYS A O 1
ATOM 2597 N N . ALA A 1 179 ? -23.155 -3.147 20.038 1.00 15.64 158 ALA A N 1
ATOM 2598 C CA . ALA A 1 179 ? -22.666 -4.490 20.329 1.00 15.99 158 ALA A CA 1
ATOM 2599 C C . ALA A 1 179 ? -22.458 -4.565 21.833 1.00 13.70 158 ALA A C 1
ATOM 2600 O O . ALA A 1 179 ? -21.558 -3.913 22.362 1.00 16.74 158 ALA A O 1
ATOM 2607 N N . LYS A 1 180 ? -23.287 -5.342 22.521 1.00 11.31 159 LYS A N 1
ATOM 2608 C CA . LYS A 1 180 ? -23.229 -5.354 23.981 1.00 12.67 159 LYS A CA 1
ATOM 2609 C C . LYS A 1 180 ? -21.916 -5.939 24.470 1.00 13.34 159 LYS A C 1
ATOM 2610 O O . LYS A 1 180 ? -21.329 -5.435 25.427 1.00 14.87 159 LYS A O 1
ATOM 2629 N N . SER A 1 181 ? -21.466 -7.025 23.842 1.00 12.68 160 SER A N 1
ATOM 2630 C CA . SER A 1 181 ? -20.187 -7.641 24.143 1.00 10.57 160 SER A CA 1
ATOM 2631 C C . SER A 1 181 ? -19.438 -7.901 22.843 1.00 10.42 160 SER A C 1
ATOM 2632 O O . SER A 1 181 ? -20.030 -7.972 21.765 1.00 10.15 160 SER A O 1
ATOM 2640 N N . ILE A 1 182 ? -18.118 -8.038 22.977 1.00 10.01 161 ILE A N 1
ATOM 2641 C CA . ILE A 1 182 ? -17.232 -8.276 21.851 1.00 8.70 161 ILE A CA 1
ATOM 2642 C C . ILE A 1 182 ? -16.282 -9.419 22.186 1.00 10.09 161 ILE A C 1
ATOM 2643 O O . ILE A 1 182 ? -16.002 -9.707 23.351 1.00 10.56 161 ILE A O 1
ATOM 2659 N N . GLY A 1 183 ? -15.785 -10.064 21.139 1.00 9.16 162 GLY A N 1
ATOM 2660 C CA . GLY A 1 183 ? -14.902 -11.1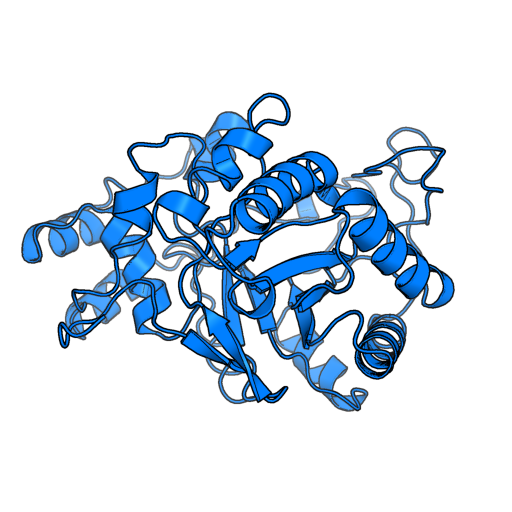97 21.317 1.00 9.34 162 GLY A CA 1
ATOM 2661 C C . GLY A 1 183 ? -14.167 -11.556 20.052 1.00 7.48 162 GLY A C 1
ATOM 2662 O O . GLY A 1 183 ? -14.119 -10.785 19.091 1.00 8.34 162 GLY A O 1
ATOM 2666 N N . ILE A 1 184 ? -13.595 -12.763 20.065 1.00 8.46 163 ILE A N 1
ATOM 2667 C CA . ILE A 1 184 ? -12.679 -13.223 19.032 1.00 7.23 163 ILE A CA 1
ATOM 2668 C C . ILE A 1 184 ? -13.014 -14.672 18.701 1.00 7.67 163 ILE A C 1
ATOM 2669 O O . ILE A 1 184 ? -13.626 -15.395 19.489 1.00 7.98 163 ILE A O 1
ATOM 2685 N N . SER A 1 185 ? -12.567 -15.109 17.538 1.00 7.92 164 SER A N 1
ATOM 2686 C CA . SER A 1 185 ? -12.775 -16.481 17.117 1.00 7.30 164 SER A CA 1
ATOM 2687 C C . SER A 1 185 ? -11.547 -16.968 16.362 1.00 6.84 164 SER A C 1
ATOM 2688 O O . SER A 1 185 ? -10.945 -16.209 15.605 1.00 7.99 164 SER A O 1
ATOM 2696 N N . ASN A 1 186 ? -11.163 -18.226 16.564 1.00 6.12 165 ASN A N 1
ATOM 2697 C CA . ASN A 1 186 ? -10.076 -18.855 15.809 1.00 6.01 165 ASN A CA 1
ATOM 2698 C C . ASN A 1 186 ? -8.720 -18.214 16.094 1.00 7.60 165 ASN A C 1
ATOM 2699 O O . ASN A 1 186 ? -7.808 -18.299 15.260 1.00 7.41 165 ASN A O 1
ATOM 2710 N N . PHE A 1 187 ? -8.579 -17.587 17.260 1.00 7.56 166 PHE A N 1
ATOM 2711 C CA . PHE A 1 187 ? -7.304 -17.077 17.758 1.00 8.31 166 PHE A CA 1
ATOM 2712 C C . PHE A 1 187 ? -6.615 -18.128 18.631 1.00 7.97 166 PHE A C 1
ATOM 2713 O O . PHE A 1 187 ? -7.219 -18.674 19.566 1.00 7.59 166 PHE A O 1
ATOM 2730 N N . SER A 1 188 ? -5.343 -18.364 18.359 1.00 7.60 167 SER A N 1
ATOM 2731 C CA . SER A 1 188 ? -4.535 -19.215 19.219 1.00 8.51 167 SER A CA 1
ATOM 2732 C C . SER A 1 188 ? -4.252 -18.524 20.540 1.00 9.30 167 SER A C 1
ATOM 2733 O O . SER A 1 188 ? -4.406 -17.309 20.687 1.00 8.25 167 SER A O 1
ATOM 2741 N N . ALA A 1 189 ? -3.821 -19.311 21.521 1.00 8.86 168 ALA A N 1
ATOM 2742 C CA . ALA A 1 189 ? -3.606 -18.734 22.844 1.00 9.58 168 ALA A CA 1
ATOM 2743 C C . ALA A 1 189 ? -2.497 -17.700 22.801 1.00 8.17 168 ALA A C 1
ATOM 2744 O O . ALA A 1 189 ? -2.551 -16.692 23.513 1.00 9.20 168 ALA A O 1
ATOM 2751 N N . ALA A 1 190 ? -1.464 -17.952 21.997 1.00 8.44 169 ALA A N 1
ATOM 2752 C CA . ALA A 1 190 ? -0.377 -16.999 21.863 1.00 8.52 169 ALA A CA 1
ATOM 2753 C C . ALA A 1 190 ? -0.880 -15.653 21.362 1.00 7.58 169 ALA A C 1
ATOM 2754 O O . ALA A 1 190 ? -0.421 -14.607 21.829 1.00 8.97 169 ALA A O 1
ATOM 2761 N N . LEU A 1 191 ? -1.808 -15.659 20.387 1.00 9.06 170 LEU A N 1
ATOM 2762 C CA . LEU A 1 191 ? -2.378 -14.400 19.899 1.00 8.41 170 LEU A CA 1
ATOM 2763 C C . LEU A 1 191 ? -3.196 -13.698 20.979 1.00 7.42 170 LEU A C 1
ATOM 2764 O O . LEU A 1 191 ? -3.155 -12.471 21.110 1.00 8.40 170 LEU A O 1
ATOM 2780 N N . ILE A 1 192 ? -3.989 -14.455 21.723 1.00 7.05 171 ILE A N 1
ATOM 2781 C CA . ILE A 1 192 ? -4.782 -13.881 22.810 1.00 8.20 171 ILE A CA 1
ATOM 2782 C C . ILE A 1 192 ? -3.876 -13.276 23.881 1.00 8.29 171 ILE A C 1
ATOM 2783 O O . ILE A 1 192 ? -4.124 -12.173 24.369 1.00 8.25 171 ILE A O 1
ATOM 2799 N N . TYR A 1 193 ? -2.809 -13.989 24.243 1.00 8.98 172 TYR A N 1
ATOM 2800 C CA . TYR A 1 193 ? -1.844 -13.493 25.224 1.00 8.77 172 TYR A CA 1
ATOM 2801 C C . TYR A 1 193 ? -1.290 -12.132 24.819 1.00 8.13 172 TYR A C 1
ATOM 2802 O O . TYR A 1 193 ? -1.159 -11.228 25.653 1.00 8.23 172 TYR A O 1
ATOM 2820 N N . ASP A 1 194 ? -0.976 -11.958 23.531 1.00 7.98 173 ASP A N 1
ATOM 2821 C CA . ASP A 1 194 ? -0.484 -10.660 23.068 1.00 8.09 173 ASP A CA 1
ATOM 2822 C C . ASP A 1 194 ? -1.596 -9.634 22.991 1.00 7.58 173 ASP A C 1
ATOM 2823 O O . ASP A 1 194 ? -1.393 -8.463 23.310 1.00 7.85 173 ASP A O 1
ATOM 2832 N N . LEU A 1 195 ? -2.771 -10.037 22.536 1.00 8.45 174 LEU A N 1
ATOM 2833 C CA . LEU A 1 195 ? -3.857 -9.079 22.392 1.00 8.76 174 LEU A CA 1
ATOM 2834 C C . LEU A 1 195 ? -4.202 -8.431 23.728 1.00 10.49 174 LEU A C 1
ATOM 2835 O O . LEU A 1 195 ? -4.449 -7.222 23.800 1.00 8.66 174 LEU A O 1
ATOM 2851 N N . LEU A 1 196 ? -4.268 -9.227 24.790 1.00 10.21 175 LEU A N 1
ATOM 2852 C CA . LEU A 1 196 ? -4.635 -8.690 26.103 1.00 10.28 175 LEU A CA 1
ATOM 2853 C C . LEU A 1 196 ? -3.637 -7.653 26.599 1.00 11.73 175 LEU A C 1
ATOM 2854 O O . LEU A 1 196 ? -3.993 -6.829 27.444 1.00 11.61 175 LEU A O 1
ATOM 2870 N N . ARG A 1 197 ? -2.414 -7.655 26.080 1.00 10.46 176 ARG A N 1
ATOM 2871 C CA . ARG A 1 197 ? -1.446 -6.630 26.447 1.00 9.83 176 ARG A CA 1
ATOM 2872 C C . ARG A 1 197 ? -1.865 -5.240 25.975 1.00 11.39 176 ARG A C 1
ATOM 2873 O O . ARG A 1 197 ? -1.402 -4.236 26.519 1.00 11.70 176 ARG A O 1
ATOM 2894 N N . GLY A 1 198 ? -2.673 -5.168 24.932 1.00 11.80 177 GLY A N 1
ATOM 2895 C CA . GLY A 1 198 ? -3.053 -3.902 24.350 1.00 12.97 177 GLY A CA 1
ATOM 2896 C C . GLY A 1 198 ? -4.513 -3.601 24.584 1.00 12.72 177 GLY A C 1
ATOM 2897 O O . GLY A 1 198 ? -4.954 -2.485 24.318 1.00 13.50 177 GLY A O 1
ATOM 2901 N N . ALA A 1 199 ? -5.266 -4.566 25.128 1.00 12.74 178 ALA A N 1
ATOM 2902 C CA . ALA A 1 199 ? -6.713 -4.426 25.242 1.00 12.38 178 ALA A CA 1
ATOM 2903 C C . ALA A 1 199 ? -7.121 -3.606 26.452 1.00 14.71 178 ALA A C 1
ATOM 2904 O O . ALA A 1 199 ? -6.639 -3.836 27.563 1.00 14.52 178 ALA A O 1
ATOM 2911 N N . GLU A 1 200 ? -8.041 -2.670 26.230 1.00 11.63 179 GLU A N 1
ATOM 2912 C CA . GLU A 1 200 ? -8.721 -1.995 27.327 1.00 15.52 179 GLU A CA 1
ATOM 2913 C C . GLU A 1 200 ? -9.884 -2.843 27.833 1.00 16.87 179 GLU A C 1
ATOM 2914 O O . GLU A 1 200 ? -10.149 -2.884 29.038 1.00 16.33 179 GLU A O 1
ATOM 2926 N N . ILE A 1 201 ? -10.550 -3.549 26.926 1.00 14.10 180 ILE A N 1
ATOM 2927 C CA . ILE A 1 201 ? -11.692 -4.410 27.202 1.00 12.83 180 ILE A CA 1
ATOM 2928 C C . ILE A 1 201 ? -11.269 -5.806 26.789 1.00 12.66 180 ILE A C 1
ATOM 2929 O O . ILE A 1 201 ? -10.939 -6.026 25.619 1.00 13.37 180 ILE A O 1
ATOM 2945 N N . LYS A 1 202 ? -11.207 -6.727 27.748 1.00 12.64 181 LYS A N 1
ATOM 2946 C CA . LYS A 1 202 ? -10.878 -8.104 27.417 1.00 13.87 181 LYS A CA 1
ATOM 2947 C C . LYS A 1 202 ? -11.984 -8.703 26.555 1.00 12.28 181 LYS A C 1
ATOM 2948 O O . LYS A 1 202 ? -13.156 -8.372 26.734 1.00 11.55 181 LYS A O 1
ATOM 2967 N N . PRO A 1 203 ? -11.647 -9.604 25.626 1.00 11.55 182 PRO A N 1
ATOM 2968 C CA . PRO A 1 203 ? -12.700 -10.318 24.899 1.00 10.74 182 PRO A CA 1
ATOM 2969 C C . PRO A 1 203 ? -13.607 -10.999 25.903 1.00 11.53 182 PRO A C 1
ATOM 2970 O O . PRO A 1 203 ? -13.138 -11.554 26.904 1.00 10.91 182 PRO A O 1
ATOM 2981 N N . ALA A 1 204 ? -14.899 -10.994 25.600 1.00 9.41 183 ALA A N 1
ATOM 2982 C CA . ALA A 1 204 ? -15.856 -11.700 26.433 1.00 11.47 183 ALA A CA 1
ATOM 2983 C C . ALA A 1 204 ? -15.883 -13.184 26.121 1.00 10.30 183 ALA A C 1
ATOM 2984 O O . ALA A 1 204 ? -16.155 -13.998 27.014 1.00 10.94 183 ALA A O 1
ATOM 2991 N N . VAL A 1 205 ? -15.638 -13.527 24.859 1.00 7.95 184 VAL A N 1
ATOM 2992 C CA . VAL A 1 205 ? -15.822 -14.864 24.310 1.00 8.54 184 VAL A CA 1
ATOM 2993 C C . VAL A 1 205 ? -14.701 -15.162 23.312 1.00 7.27 184 VAL A C 1
ATOM 2994 O O . VAL A 1 205 ? -14.291 -14.297 22.529 1.00 8.53 184 VAL A O 1
ATOM 3007 N N . LEU A 1 206 ? -14.204 -16.392 23.349 1.00 8.35 185 LEU A N 1
ATOM 3008 C CA . LEU A 1 206 ? -13.450 -16.999 22.259 1.00 7.43 185 LEU A CA 1
ATOM 3009 C C . LEU A 1 206 ? -14.278 -18.149 21.688 1.00 7.90 185 LEU A C 1
ATOM 3010 O O . LEU A 1 206 ? -14.712 -19.022 22.438 1.00 7.71 185 LEU A O 1
ATOM 3026 N N . GLN A 1 207 ? -14.489 -18.151 20.378 1.00 6.80 186 GLN A N 1
ATOM 3027 C CA . GLN A 1 207 ? -15.174 -19.234 19.691 1.00 7.92 186 GLN A CA 1
ATOM 3028 C C . GLN A 1 207 ? -14.183 -20.003 18.823 1.00 7.12 186 GLN A C 1
ATOM 3029 O O . GLN A 1 207 ? -13.505 -19.412 17.972 1.00 7.71 186 GLN A O 1
ATOM 3043 N N . ILE A 1 208 ? -14.109 -21.322 19.021 1.00 8.27 187 ILE A N 1
ATOM 3044 C CA . ILE A 1 208 ? -13.106 -22.159 18.369 1.00 8.76 187 ILE A CA 1
ATOM 3045 C C . ILE A 1 208 ? -13.703 -23.511 18.002 1.00 7.91 187 ILE A C 1
ATOM 3046 O O . ILE A 1 208 ? -14.643 -23.988 18.642 1.00 8.48 187 ILE A O 1
ATOM 3062 N N . GLU A 1 209 ? -13.122 -24.139 16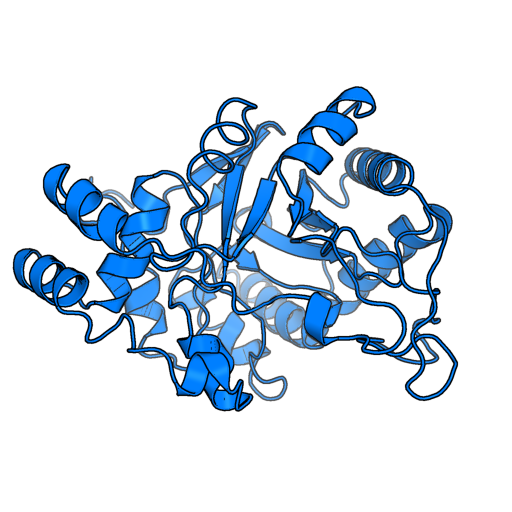.979 1.00 7.97 188 GLU A N 1
ATOM 3063 C CA . GLU A 1 209 ? -13.388 -25.549 16.697 1.00 9.11 188 GLU A CA 1
ATOM 3064 C C . GLU A 1 209 ? -13.045 -26.396 17.916 1.00 9.15 188 GLU A C 1
ATOM 3065 O O . GLU A 1 209 ? -11.945 -26.292 18.473 1.00 8.80 188 GLU A O 1
ATOM 3077 N N . HIS A 1 210 ? -13.986 -27.233 18.345 1.00 9.07 189 HIS A N 1
ATOM 3078 C CA . HIS A 1 210 ? -13.783 -27.956 19.596 1.00 9.30 189 HIS A CA 1
ATOM 3079 C C . HIS A 1 210 ? -14.659 -29.200 19.610 1.00 9.95 189 HIS A C 1
ATOM 3080 O O . HIS A 1 210 ? -15.896 -29.104 19.559 1.00 9.37 189 HIS A O 1
ATOM 3094 N N . HIS A 1 211 ? -14.017 -30.343 19.723 1.00 10.18 190 HIS A N 1
ATOM 3095 C CA . HIS A 1 211 ? -14.647 -31.651 19.685 1.00 9.73 190 HIS A CA 1
ATOM 3096 C C . HIS A 1 211 ? -13.601 -32.645 20.173 1.00 10.78 190 HIS A C 1
ATOM 3097 O O . HIS A 1 211 ? -12.431 -32.272 20.391 1.00 9.26 190 HIS A O 1
ATOM 3111 N N . PRO A 1 212 ? -13.971 -33.908 20.387 1.00 10.38 191 PRO A N 1
ATOM 3112 C CA . PRO A 1 212 ? -13.023 -34.830 21.018 1.00 10.60 191 PRO A CA 1
ATOM 3113 C C . PRO A 1 212 ? -11.791 -35.129 20.186 1.00 9.59 191 PRO A C 1
ATOM 3114 O O . PRO A 1 212 ? -10.799 -35.600 20.750 1.00 10.58 191 PRO A O 1
ATOM 3125 N N . TYR A 1 213 ? -11.793 -34.844 18.888 1.00 10.38 192 TYR A N 1
ATOM 3126 C CA . TYR A 1 213 ? -10.596 -35.046 18.090 1.00 11.70 192 TYR A CA 1
ATOM 3127 C C . TYR A 1 213 ? -9.651 -33.856 18.143 1.00 11.55 192 TYR A C 1
ATOM 3128 O O . TYR A 1 213 ? -8.504 -33.982 17.706 1.00 10.30 192 TYR A O 1
ATOM 3146 N N . LEU A 1 214 ? -10.105 -32.723 18.693 1.00 9.76 193 LEU A N 1
ATOM 3147 C CA . LEU A 1 214 ? -9.325 -31.486 18.763 1.00 10.44 193 LEU A CA 1
ATOM 3148 C C . LEU A 1 214 ? -9.681 -30.804 20.085 1.00 10.02 193 LEU A C 1
ATOM 3149 O O . LEU A 1 214 ? -10.549 -29.935 20.119 1.00 10.40 193 LEU A O 1
ATOM 3165 N N . GLN A 1 215 ? -8.999 -31.199 21.164 1.00 9.16 194 GLN A N 1
ATOM 3166 C CA . GLN A 1 215 ? -9.384 -30.759 22.497 1.00 9.91 194 GLN A CA 1
ATOM 3167 C C . GLN A 1 215 ? -8.579 -29.563 23.012 1.00 10.59 194 GLN A C 1
ATOM 3168 O O . GLN A 1 215 ? -9.023 -28.901 23.954 1.00 10.29 194 GLN A O 1
ATOM 3182 N N . GLN A 1 216 ? -7.454 -29.239 22.389 1.00 10.38 195 GLN A N 1
ATOM 3183 C CA . GLN A 1 216 ? -6.594 -28.115 22.772 1.00 10.55 195 GLN A CA 1
ATOM 3184 C C . GLN A 1 216 ? -6.713 -27.754 24.255 1.00 11.19 195 GLN A C 1
ATOM 3185 O O . GLN A 1 216 ? -7.086 -26.631 24.605 1.00 11.21 195 GLN A O 1
ATOM 3199 N N . PRO A 1 217 ? -6.386 -28.671 25.156 1.00 10.62 196 PRO A N 1
ATOM 3200 C CA . PRO A 1 217 ? -6.690 -28.437 26.578 1.00 11.37 196 PRO A CA 1
ATOM 3201 C C . PRO A 1 217 ? -5.970 -27.255 27.194 1.00 10.23 196 PRO A C 1
ATOM 3202 O O . PRO A 1 217 ? -6.545 -26.557 28.045 1.00 11.11 196 PRO A O 1
ATOM 3213 N N . ARG A 1 218 ? -4.724 -27.002 26.815 1.00 11.69 197 ARG A N 1
ATOM 3214 C CA . ARG A 1 218 ? -4.032 -25.865 27.405 1.00 10.99 197 ARG A CA 1
ATOM 3215 C C . ARG A 1 218 ? -4.592 -24.537 26.920 1.00 10.07 197 ARG A C 1
ATOM 3216 O O . ARG A 1 218 ? -4.620 -23.561 27.681 1.00 9.64 197 ARG A O 1
ATOM 3237 N N . LEU A 1 219 ? -5.075 -24.482 25.686 1.00 9.69 198 LEU A N 1
ATOM 3238 C CA . LEU A 1 219 ? -5.802 -23.308 25.227 1.00 9.78 198 LEU A CA 1
ATOM 3239 C C . LEU A 1 219 ? -7.050 -23.081 26.071 1.00 10.19 198 LEU A C 1
ATOM 3240 O O . LEU A 1 219 ? -7.304 -21.966 26.533 1.00 9.27 198 LEU A O 1
ATOM 3256 N N . ILE A 1 220 ? -7.839 -24.140 26.293 1.00 10.81 199 ILE A N 1
ATOM 3257 C CA . ILE A 1 220 ? -9.033 -24.018 27.121 1.00 10.32 199 ILE A CA 1
ATOM 3258 C C . ILE A 1 220 ? -8.662 -23.504 28.508 1.00 11.78 199 ILE A C 1
ATOM 3259 O O . ILE A 1 220 ? -9.296 -22.584 29.037 1.00 9.67 199 ILE A O 1
ATOM 3275 N N . GLU A 1 221 ? -7.626 -24.100 29.113 1.00 10.69 200 GLU A N 1
ATOM 3276 C CA A GLU A 1 221 ? -7.265 -23.740 30.479 0.50 11.45 200 GLU A CA 1
ATOM 3277 C CA B GLU A 1 221 ? -7.239 -23.748 30.478 0.50 11.63 200 GLU A CA 1
ATOM 3278 C C . GLU A 1 221 ? -6.824 -22.288 30.572 1.00 11.31 200 GLU A C 1
ATOM 3279 O O . GLU A 1 221 ? -7.297 -21.547 31.438 1.00 10.83 200 GLU A O 1
ATOM 3302 N N . TYR A 1 222 ? -5.898 -21.862 29.694 1.00 9.28 201 TYR A N 1
ATOM 3303 C CA . TYR A 1 222 ? -5.424 -20.479 29.726 1.00 9.05 201 TYR A CA 1
ATOM 3304 C C . TYR A 1 222 ? -6.570 -19.490 29.531 1.00 10.04 201 TYR A C 1
ATOM 3305 O O . TYR A 1 222 ? -6.702 -18.502 30.273 1.00 9.12 201 TYR A O 1
ATOM 3323 N N . VAL A 1 223 ? -7.424 -19.744 28.541 1.00 8.47 202 VAL A N 1
ATOM 3324 C CA . VAL A 1 223 ? -8.458 -18.774 28.199 1.00 9.76 202 VAL A CA 1
ATOM 3325 C C . VAL A 1 223 ? -9.490 -18.680 29.314 1.00 9.68 202 VAL A C 1
ATOM 3326 O O . VAL A 1 223 ? -9.884 -17.579 29.702 1.00 9.48 202 VAL A O 1
ATOM 3339 N N . GLN A 1 224 ? -9.930 -19.818 29.858 1.00 10.74 203 GLN A N 1
ATOM 3340 C CA . GLN A 1 224 ? -10.898 -19.761 30.952 1.00 11.52 203 GLN A CA 1
ATOM 3341 C C . GLN A 1 224 ? -10.290 -19.108 32.191 1.00 11.04 203 GLN A C 1
ATOM 3342 O O . GLN A 1 224 ? -11.003 -18.416 32.938 1.00 11.98 203 GLN A O 1
ATOM 3356 N N . SER A 1 225 ? -8.984 -19.300 32.421 1.00 12.33 204 SER A N 1
ATOM 3357 C CA A SER A 1 225 ? -8.320 -18.663 33.556 0.50 13.32 204 SER A CA 1
ATOM 3358 C CA B SER A 1 225 ? -8.331 -18.660 33.560 0.50 13.40 204 SER A CA 1
ATOM 3359 C C . SER A 1 225 ? -8.326 -17.147 33.441 1.00 13.60 204 SER A C 1
ATOM 3360 O O . SER A 1 225 ? -8.161 -16.456 34.456 1.00 13.23 204 SER A O 1
ATOM 3375 N N . GLN A 1 226 ? -8.522 -16.617 32.240 1.00 12.89 205 GLN A N 1
ATOM 3376 C CA . GLN A 1 226 ? -8.624 -15.187 32.012 1.00 13.84 205 GLN A CA 1
ATOM 3377 C C . GLN A 1 226 ? -10.036 -14.657 32.175 1.00 12.70 205 GLN A C 1
ATOM 3378 O O . GLN A 1 226 ? -10.242 -13.457 31.980 1.00 12.48 205 GLN A O 1
ATOM 3392 N N . GLY A 1 227 ? -10.998 -15.511 32.527 1.00 12.50 206 GLY A N 1
ATOM 3393 C CA . GLY A 1 227 ? -12.379 -15.088 32.613 1.00 11.65 206 GLY A CA 1
ATOM 3394 C C . GLY A 1 227 ? -13.056 -14.908 31.273 1.00 11.42 206 GLY A C 1
ATOM 3395 O O . GLY A 1 227 ? -14.098 -14.254 31.191 1.00 10.57 206 GLY A O 1
ATOM 3399 N N . ILE A 1 228 ? -12.484 -15.470 30.227 1.00 11.87 207 ILE A N 1
ATOM 3400 C CA . ILE A 1 228 ? -13.041 -15.411 28.888 1.00 9.57 207 ILE A CA 1
ATOM 3401 C C . ILE A 1 228 ? -13.866 -16.670 28.688 1.00 9.27 207 ILE A C 1
ATOM 3402 O O . ILE A 1 228 ? -13.387 -17.777 28.951 1.00 11.30 207 ILE A O 1
ATOM 3418 N N . ALA A 1 229 ? -15.115 -16.504 28.252 1.00 9.73 208 ALA A N 1
ATOM 3419 C CA . ALA A 1 229 ? -15.960 -17.641 27.947 1.00 9.24 208 ALA A CA 1
ATOM 3420 C C . ALA A 1 229 ? -15.562 -18.251 26.610 1.00 8.94 208 ALA A C 1
ATOM 3421 O O . ALA A 1 229 ? -15.030 -17.574 25.721 1.00 9.23 208 ALA A O 1
ATOM 3428 N N . ILE A 1 230 ? -15.807 -19.545 26.482 1.00 8.44 209 ILE A N 1
ATOM 3429 C CA . ILE A 1 230 ? -15.487 -20.280 25.269 1.00 8.73 209 ILE A CA 1
ATOM 3430 C C . ILE A 1 230 ? -16.768 -20.835 24.674 1.00 9.96 209 ILE A C 1
ATOM 3431 O O . ILE A 1 230 ? -17.607 -21.385 25.395 1.00 10.24 209 ILE A O 1
ATOM 3447 N N . THR A 1 231 ? -16.917 -20.666 23.361 1.00 9.73 210 THR A N 1
ATOM 3448 C CA . THR A 1 231 ? -17.968 -21.293 22.573 1.00 9.37 210 THR A CA 1
ATOM 3449 C C . THR A 1 231 ? -17.310 -22.263 21.612 1.00 8.53 210 THR A C 1
ATOM 3450 O O . THR A 1 231 ? -16.406 -21.880 20.854 1.00 8.24 210 THR A O 1
ATOM 3461 N N . ALA A 1 232 ? -17.747 -23.515 21.668 1.00 8.69 211 ALA A N 1
ATOM 3462 C CA . ALA A 1 232 ? -17.323 -24.532 20.726 1.00 9.29 211 ALA A CA 1
ATOM 3463 C C . ALA A 1 232 ? -18.112 -24.475 19.426 1.00 9.68 211 ALA A C 1
ATOM 3464 O O . ALA A 1 232 ? -19.332 -24.235 19.417 1.00 9.60 211 ALA A O 1
ATOM 3471 N N . TYR A 1 233 ? -17.414 -24.710 18.317 1.00 8.63 212 TYR A N 1
ATOM 3472 C CA . TYR A 1 233 ? -18.091 -25.004 17.064 1.00 8.71 212 TYR A CA 1
ATOM 3473 C C . TYR A 1 233 ? -17.610 -26.327 16.492 1.00 9.05 212 TYR A C 1
ATOM 3474 O O . TYR A 1 233 ? -16.571 -26.881 16.887 1.00 9.25 212 TYR A O 1
ATOM 3492 N N . SER A 1 234 ? -18.431 -26.859 15.591 1.00 10.81 213 SER A N 1
ATOM 3493 C CA . SER A 1 234 ? -18.239 -28.184 15.023 1.00 9.22 213 SER A CA 1
ATOM 3494 C C . SER A 1 234 ? -18.076 -29.235 16.127 1.00 10.69 213 SER A C 1
ATOM 3495 O O . SER A 1 234 ? -17.155 -30.045 16.108 1.00 10.59 213 SER A O 1
ATOM 3503 N N . SER A 1 235 ? -18.996 -29.210 17.104 1.00 10.30 214 SER A N 1
ATOM 3504 C CA . SER A 1 235 ? -18.985 -30.168 18.214 1.00 11.45 214 SER A CA 1
ATOM 3505 C C . SER A 1 235 ? -19.126 -31.612 17.747 1.00 10.70 214 SER A C 1
ATOM 3506 O O . SER A 1 235 ? -18.733 -32.525 18.476 1.00 10.33 214 SER A O 1
ATOM 3514 N N . PHE A 1 236 ? -19.697 -31.838 16.569 1.00 11.54 215 PHE A N 1
ATOM 3515 C CA . PHE A 1 236 ? -19.777 -33.175 15.993 1.00 13.04 215 PHE A CA 1
ATOM 3516 C C . PHE A 1 236 ? -18.610 -33.468 15.076 1.00 14.61 215 PHE A C 1
ATOM 3517 O O . PHE A 1 236 ? -18.720 -34.324 14.193 1.00 16.64 215 PHE A O 1
ATOM 3534 N N . GLY A 1 237 ? -17.503 -32.754 15.240 1.00 13.86 216 GLY A N 1
ATOM 3535 C CA . GLY A 1 237 ? -16.311 -33.068 14.510 1.00 12.05 216 GLY A CA 1
ATOM 3536 C C . GLY A 1 237 ? -16.497 -32.999 13.000 1.00 14.58 216 GLY A C 1
ATOM 3537 O O . GLY A 1 237 ? -16.821 -31.949 12.418 1.00 14.48 216 GLY A O 1
ATOM 3541 N N . PRO A 1 238 ? -16.242 -34.119 12.325 1.00 15.55 217 PRO A N 1
ATOM 3542 C CA . PRO A 1 238 ? -16.242 -34.107 10.851 1.00 16.80 217 PRO A CA 1
ATOM 3543 C C . PRO A 1 238 ? -17.625 -33.947 10.218 1.00 17.51 217 PRO A C 1
ATOM 3544 O O . PRO A 1 238 ? -17.710 -33.632 9.017 1.00 15.80 217 PRO A O 1
ATOM 3555 N N . GLN A 1 239 ? -18.703 -34.124 10.987 1.00 15.28 218 GLN A N 1
ATOM 3556 C CA . GLN A 1 239 ? -20.031 -34.264 10.395 1.00 16.69 218 GLN A CA 1
ATOM 3557 C C . GLN A 1 239 ? -20.417 -33.041 9.559 1.00 16.97 218 GLN A C 1
ATOM 3558 O O . GLN A 1 239 ? -20.967 -33.168 8.452 1.00 16.83 218 GLN A O 1
ATOM 3572 N N . SER A 1 240 ? -20.169 -31.849 10.093 1.00 16.20 219 SER A N 1
ATOM 3573 C CA . SER A 1 240 ? -20.567 -30.621 9.421 1.00 17.22 219 SER A CA 1
ATOM 3574 C C . SER A 1 240 ? -19.966 -30.516 8.034 1.00 17.41 219 SER A C 1
ATOM 3575 O O . SER A 1 240 ? -20.508 -29.808 7.169 1.00 16.24 219 SER A O 1
ATOM 3583 N N . PHE A 1 241 ? -18.816 -31.169 7.827 1.00 17.57 220 PHE A N 1
ATOM 3584 C CA . PHE A 1 241 ? -18.005 -30.988 6.627 1.00 17.63 220 PHE A CA 1
ATOM 3585 C C . PHE A 1 241 ? -18.238 -32.052 5.556 1.00 18.70 220 PHE A C 1
ATOM 3586 O O . PHE A 1 241 ? -17.739 -31.895 4.434 1.00 17.81 220 PHE A O 1
ATOM 3603 N N . LEU A 1 242 ? -18.977 -33.122 5.868 1.00 19.17 221 LEU A N 1
ATOM 3604 C CA . LEU A 1 242 ? -19.218 -34.175 4.881 1.00 20.10 221 LEU A CA 1
ATOM 3605 C C . LEU A 1 242 ? -19.954 -33.648 3.651 1.00 21.99 221 LEU A C 1
ATOM 3606 O O . LEU A 1 242 ? -19.614 -34.010 2.514 1.00 20.54 221 LEU A O 1
ATOM 3622 N N . GLU A 1 243 ? -20.980 -32.813 3.854 1.00 19.43 222 GLU A N 1
ATOM 3623 C CA . GLU A 1 243 ? -21.736 -32.282 2.721 1.00 19.89 222 GLU A CA 1
ATOM 3624 C C . GLU A 1 243 ? -20.872 -31.455 1.774 1.00 21.42 222 GLU A C 1
ATOM 3625 O O . GLU A 1 243 ? -21.221 -31.303 0.592 1.00 21.86 222 GLU A O 1
ATOM 3637 N N . LEU A 1 244 ? -19.761 -30.921 2.261 1.00 20.14 223 LEU A N 1
ATOM 3638 C CA . LEU A 1 244 ? -18.818 -30.162 1.444 1.00 20.62 223 LEU A CA 1
ATOM 3639 C C . LEU A 1 244 ? -17.739 -31.041 0.817 1.00 19.86 223 LEU A C 1
ATOM 3640 O O . LEU A 1 244 ? -16.850 -30.514 0.146 1.00 21.28 223 LEU A O 1
ATOM 3656 N N . LYS A 1 245 ? -17.798 -32.355 1.044 1.00 18.97 224 LYS A N 1
ATOM 3657 C CA . LYS A 1 245 ? -16.844 -33.317 0.495 1.00 20.04 224 LYS A CA 1
ATOM 3658 C C . LYS A 1 245 ? -15.420 -33.018 0.956 1.00 21.06 224 LYS A C 1
ATOM 3659 O O . LYS A 1 245 ? -14.443 -33.282 0.251 1.00 19.59 224 LYS A O 1
ATOM 3678 N N . HIS A 1 246 ? -15.311 -32.480 2.167 1.00 20.09 225 HIS A N 1
ATOM 3679 C CA . HIS A 1 246 ? -14.045 -32.322 2.871 1.00 19.70 225 HIS A CA 1
ATOM 3680 C C . HIS A 1 246 ? -13.368 -33.689 2.932 1.00 19.41 225 HIS A C 1
ATOM 3681 O O . HIS A 1 246 ? -13.873 -34.618 3.569 1.00 18.51 225 HIS A O 1
ATOM 3695 N N . SER A 1 247 ? -12.242 -33.853 2.247 1.00 19.07 226 SER A N 1
ATOM 3696 C CA . SER A 1 247 ? -11.694 -35.196 2.100 1.00 21.39 226 SER A CA 1
ATOM 3697 C C . SER A 1 247 ? -11.280 -35.773 3.454 1.00 21.03 226 SER A C 1
ATOM 3698 O O . SER A 1 247 ? -11.476 -36.968 3.713 1.00 21.58 226 SER A O 1
ATOM 3706 N N . LYS A 1 248 ? -10.719 -34.938 4.336 1.00 21.81 227 LYS A N 1
ATOM 3707 C CA . LYS A 1 248 ? -10.292 -35.440 5.633 1.00 22.63 227 LYS A CA 1
ATOM 3708 C C . LYS A 1 248 ? -11.499 -35.855 6.462 1.00 21.65 227 LYS A C 1
ATOM 3709 O O . LYS A 1 248 ? -11.487 -36.917 7.095 1.00 23.32 227 LYS A O 1
ATOM 3713 N N . ALA A 1 249 ? -12.566 -35.050 6.440 1.00 19.56 228 ALA A N 1
ATOM 3714 C CA . ALA A 1 249 ? -13.759 -35.412 7.190 1.00 19.64 228 ALA A CA 1
ATOM 3715 C C . ALA A 1 249 ? -14.370 -36.702 6.639 1.00 21.13 228 ALA A C 1
ATOM 3716 O O . ALA A 1 249 ? -14.840 -37.560 7.402 1.00 18.89 228 ALA A O 1
ATOM 3723 N N . LEU A 1 250 ? -14.313 -36.886 5.314 1.00 22.57 229 LEU A N 1
ATOM 3724 C CA . LEU A 1 250 ? -14.876 -38.089 4.715 1.00 20.82 229 LEU A CA 1
ATOM 3725 C C . LEU A 1 250 ? -14.156 -39.342 5.198 1.00 21.17 229 LEU A C 1
ATOM 3726 O O . LEU A 1 250 ? -14.768 -40.411 5.286 1.00 23.23 229 LEU A O 1
ATOM 3742 N N . ASP A 1 251 ? -12.864 -39.229 5.508 1.00 20.73 230 ASP A N 1
ATOM 3743 C CA . ASP A 1 251 ? -12.004 -40.338 5.937 1.00 22.78 230 ASP A CA 1
ATOM 3744 C C . ASP A 1 251 ? -11.940 -40.509 7.459 1.00 22.81 230 ASP A C 1
ATOM 3745 O O . ASP A 1 251 ? -11.222 -41.392 7.943 1.00 25.77 230 ASP A O 1
ATOM 3754 N N . THR A 1 252 ? -12.669 -39.683 8.237 1.00 21.63 231 THR A N 1
ATOM 3755 C CA . THR A 1 252 ? -12.542 -39.708 9.696 1.00 20.20 231 THR A CA 1
ATOM 3756 C C . THR A 1 252 ? -13.651 -40.545 10.315 1.00 18.37 231 THR A C 1
ATOM 3757 O O . THR A 1 252 ? -14.827 -40.296 10.011 1.00 18.62 231 THR A O 1
ATOM 3768 N N . PRO A 1 253 ? -13.339 -41.541 11.152 1.00 18.73 232 PRO A N 1
ATOM 3769 C CA . PRO A 1 253 ? -14.406 -42.283 11.845 1.00 19.31 232 PRO A CA 1
ATOM 3770 C C . PRO A 1 253 ? -15.356 -41.335 12.557 1.00 20.51 232 PRO A C 1
ATOM 3771 O O . PRO A 1 253 ? -14.934 -40.467 13.329 1.00 19.01 232 PRO A O 1
ATOM 3782 N N . THR A 1 254 ? -16.650 -41.499 12.292 1.00 20.07 233 THR A N 1
ATOM 3783 C CA . THR A 1 254 ? -17.638 -40.628 12.905 1.00 20.78 233 THR A CA 1
ATOM 3784 C C . THR A 1 254 ? -17.564 -40.733 14.430 1.00 21.52 233 THR A C 1
ATOM 3785 O O . THR A 1 254 ? -17.353 -41.812 14.995 1.00 19.14 233 THR A O 1
ATOM 3796 N N . LEU A 1 255 ? -17.689 -39.582 15.096 1.00 19.51 234 LEU A N 1
ATOM 3797 C CA . LEU A 1 255 ? -17.814 -39.575 16.548 1.00 16.87 234 LEU A CA 1
ATOM 3798 C C . LEU A 1 255 ? -19.090 -40.262 17.007 1.00 16.03 234 LEU A C 1
ATOM 3799 O O . LEU A 1 255 ? -19.130 -40.763 18.139 1.00 15.30 234 LEU A O 1
ATOM 3815 N N . PHE A 1 256 ? -20.116 -40.320 16.149 1.00 16.98 235 PHE A N 1
ATOM 3816 C CA . PHE A 1 256 ? -21.405 -40.885 16.537 1.00 17.74 235 PHE A CA 1
ATOM 3817 C C . PHE A 1 256 ? -21.336 -42.391 16.734 1.00 20.00 235 PHE A C 1
ATOM 3818 O O . PHE A 1 256 ? -22.177 -42.954 17.447 1.00 20.20 235 PHE A O 1
ATOM 3835 N N . GLU A 1 257 ? -20.362 -43.046 16.112 1.00 18.70 236 GLU A N 1
ATOM 3836 C CA . GLU A 1 257 ? -20.213 -44.488 16.189 1.00 19.33 236 GLU A CA 1
ATOM 3837 C C . GLU A 1 257 ? -18.950 -44.886 16.924 1.00 18.96 236 GLU A C 1
ATOM 3838 O O . GLU A 1 257 ? -18.636 -46.079 16.987 1.00 19.80 236 GLU A O 1
ATOM 3850 N N . HIS A 1 258 ? -18.198 -43.921 17.456 1.00 18.78 237 HIS A N 1
ATOM 3851 C CA . HIS A 1 258 ? -16.969 -44.233 18.168 1.00 16.57 237 HIS A CA 1
ATOM 3852 C C . HIS A 1 258 ? -17.302 -44.911 19.491 1.00 15.98 237 HIS A C 1
ATOM 3853 O O . HIS A 1 258 ? -18.117 -44.412 20.270 1.00 16.60 237 HIS A O 1
ATOM 3867 N N . LYS A 1 259 ? -16.630 -46.027 19.754 1.00 17.66 238 LYS A N 1
ATOM 3868 C CA . LYS A 1 259 ? -16.974 -46.872 20.893 1.00 17.78 238 LYS A CA 1
ATOM 3869 C C . LYS A 1 259 ? -16.851 -46.131 22.223 1.00 18.41 238 LYS A C 1
ATOM 3870 O O . LYS A 1 259 ? -17.616 -46.394 23.153 1.00 18.27 238 LYS A O 1
ATOM 3889 N N . THR A 1 260 ? -15.882 -45.228 22.360 1.00 17.38 239 THR A N 1
ATOM 3890 C CA . THR A 1 260 ? -15.788 -44.480 23.612 1.00 15.88 239 THR A CA 1
ATOM 3891 C C . THR A 1 260 ? -17.050 -43.661 23.845 1.00 15.37 239 THR A C 1
ATOM 3892 O O . THR A 1 260 ? -17.552 -43.577 24.974 1.00 16.74 239 THR A O 1
ATOM 3903 N N . ILE A 1 261 ? -17.590 -43.089 22.778 1.00 13.82 240 ILE A N 1
ATOM 3904 C CA . ILE A 1 261 ? -18.748 -42.215 22.866 1.00 13.80 240 ILE A CA 1
ATOM 3905 C C . ILE A 1 261 ? -20.012 -43.037 23.033 1.00 15.03 240 ILE A C 1
ATOM 3906 O O . ILE A 1 261 ? -20.871 -42.719 23.863 1.00 13.82 240 ILE A O 1
ATOM 3922 N N . THR A 1 262 ? -20.165 -44.088 22.221 1.00 14.72 241 THR A N 1
ATOM 3923 C CA . THR A 1 262 ? -21.393 -44.874 22.285 1.00 16.12 241 THR A CA 1
ATOM 3924 C C . THR A 1 262 ? -21.520 -45.586 23.626 1.00 17.92 241 THR A C 1
ATOM 3925 O O . THR A 1 262 ? -22.637 -45.738 24.136 1.00 15.83 241 THR A O 1
ATOM 3936 N N . SER A 1 263 ? -20.401 -46.007 24.220 1.00 16.22 242 SER A N 1
ATOM 3937 C CA . SER A 1 263 ? -20.493 -46.699 25.497 1.00 17.03 242 SER A CA 1
ATOM 3938 C C . SER A 1 263 ? -20.886 -45.733 26.609 1.00 17.48 242 SER A C 1
ATOM 3939 O O . SER A 1 263 ? -21.601 -46.120 27.540 1.00 17.01 242 SER A O 1
ATOM 3947 N N . ILE A 1 264 ? -20.473 -44.469 26.508 1.00 16.90 243 ILE A N 1
ATOM 3948 C CA . ILE A 1 264 ? -20.925 -43.458 27.450 1.00 15.91 243 ILE A CA 1
ATOM 3949 C C . ILE A 1 264 ? -22.395 -43.140 27.221 1.00 15.88 243 ILE A C 1
ATOM 3950 O O . ILE A 1 264 ? -23.177 -43.063 28.171 1.00 15.36 243 ILE A O 1
ATOM 3966 N N . ALA A 1 265 ? -22.801 -42.968 25.958 1.00 15.51 244 ALA A N 1
ATOM 3967 C CA . ALA A 1 265 ? -24.203 -42.739 25.647 1.00 15.35 244 ALA A CA 1
ATOM 3968 C C . ALA A 1 265 ? -25.083 -43.872 26.179 1.00 16.08 244 ALA A C 1
ATOM 3969 O O . ALA A 1 265 ? -26.208 -43.629 26.640 1.00 15.66 244 ALA A O 1
ATOM 3976 N N . ASP A 1 266 ? -24.587 -45.112 26.113 1.00 17.51 245 ASP A N 1
ATOM 3977 C CA . ASP A 1 266 ? -25.344 -46.280 26.598 1.00 16.99 245 ASP A CA 1
ATOM 3978 C C . ASP A 1 266 ? -25.623 -46.213 28.099 1.00 17.91 245 ASP A C 1
ATOM 3979 O O . ASP A 1 266 ? -26.570 -46.843 28.584 1.00 20.11 245 ASP A O 1
ATOM 3988 N N . LYS A 1 267 ? -24.807 -45.484 28.850 1.00 14.62 246 LYS A N 1
ATOM 3989 C CA . LYS A 1 267 ? -24.980 -45.433 30.296 1.00 16.68 246 LYS A CA 1
ATOM 3990 C C . LYS A 1 267 ? -26.138 -44.542 30.694 1.00 14.15 246 LYS A C 1
ATOM 3991 O O . LYS A 1 267 ? -26.755 -44.765 31.749 1.00 14.14 246 LYS A O 1
ATOM 4010 N N . TYR A 1 268 ? -26.444 -43.529 29.881 1.00 14.51 247 TYR A N 1
ATOM 4011 C CA . TYR A 1 268 ? -27.352 -42.459 30.281 1.00 14.58 247 TYR A CA 1
ATOM 4012 C C . TYR A 1 268 ? -28.622 -42.412 29.459 1.00 13.80 247 TYR A C 1
ATOM 4013 O O . TYR A 1 268 ? -29.416 -41.485 29.650 1.00 13.29 247 TYR A O 1
ATOM 4031 N N . LYS A 1 269 ? -28.829 -43.373 28.556 1.00 14.80 248 LYS A N 1
ATOM 4032 C CA . LYS A 1 269 ? -29.978 -43.374 27.647 1.00 15.25 248 LYS A CA 1
ATOM 4033 C C . LYS A 1 269 ? -30.011 -42.064 26.878 1.00 15.85 248 LYS A C 1
ATOM 4034 O O . LYS A 1 269 ? -31.046 -41.408 26.761 1.00 15.15 248 LYS A O 1
ATOM 4053 N N . LYS A 1 270 ? -28.836 -41.645 26.417 1.00 16.01 249 LYS A N 1
ATOM 4054 C CA . LYS A 1 270 ? -28.691 -40.463 25.577 1.00 15.79 249 LYS A CA 1
ATOM 4055 C C . LYS A 1 270 ? -28.111 -40.886 24.233 1.00 14.71 249 LYS A C 1
ATOM 4056 O O . LYS A 1 270 ? -27.515 -41.955 24.113 1.00 15.53 249 LYS A O 1
ATOM 4075 N N . THR A 1 271 ? -28.295 -40.062 23.219 1.00 12.49 250 THR A N 1
ATOM 4076 C CA . THR A 1 271 ? -27.657 -40.344 21.950 1.00 13.55 250 THR A CA 1
ATOM 4077 C C . THR A 1 271 ? -26.179 -39.968 22.003 1.00 13.44 250 THR A C 1
ATOM 4078 O O . THR A 1 271 ? -25.766 -39.129 22.815 1.00 13.59 250 THR A O 1
ATOM 4089 N N . PRO A 1 272 ? -25.353 -40.560 21.129 1.00 14.44 251 PRO A N 1
ATOM 4090 C CA . PRO A 1 272 ? -23.963 -40.096 21.037 1.00 13.37 251 PRO A CA 1
ATOM 4091 C C . PRO A 1 272 ? -23.866 -38.595 20.817 1.00 12.16 251 PRO A C 1
ATOM 4092 O O . PRO A 1 272 ? -23.022 -37.945 21.444 1.00 11.79 251 PRO A O 1
ATOM 4103 N N . ALA A 1 273 ? -24.736 -38.027 19.981 1.00 12.68 252 ALA A N 1
ATOM 4104 C CA . ALA A 1 273 ? -24.704 -36.589 19.743 1.00 13.86 252 ALA A CA 1
ATOM 4105 C C . ALA A 1 273 ? -24.907 -35.813 21.048 1.00 12.25 252 ALA A C 1
ATOM 4106 O O . ALA A 1 273 ? -24.242 -34.796 21.289 1.00 12.46 252 ALA A O 1
ATOM 4113 N N . GLN A 1 274 ? -25.801 -36.291 21.910 1.00 10.63 253 GLN A N 1
ATOM 4114 C CA . GLN A 1 274 ? -26.058 -35.608 23.172 1.00 13.35 253 GLN A CA 1
ATOM 4115 C C . GLN A 1 274 ? -24.847 -35.666 24.109 1.00 10.71 253 GLN A C 1
ATOM 4116 O O . GLN A 1 274 ? -24.555 -34.687 24.798 1.00 10.94 253 GLN A O 1
ATOM 4130 N N . VAL A 1 275 ? -24.132 -36.801 24.138 1.00 10.56 254 VAL A N 1
ATOM 4131 C CA . VAL A 1 275 ? -22.879 -36.923 24.887 1.00 10.62 254 VAL A CA 1
ATOM 4132 C C . VAL A 1 275 ? -21.839 -35.952 24.355 1.00 9.34 254 VAL A C 1
ATOM 4133 O O . VAL A 1 275 ? -21.149 -35.273 25.123 1.00 11.39 254 VAL A O 1
ATOM 4146 N N . LEU A 1 276 ? -21.723 -35.857 23.031 1.00 10.74 255 LEU A N 1
ATOM 4147 C CA . LEU A 1 276 ? -20.725 -34.962 22.442 1.00 10.61 255 LEU A CA 1
ATOM 4148 C C . LEU A 1 276 ? -20.989 -33.500 22.797 1.00 9.49 255 LEU A C 1
ATOM 4149 O O . LEU A 1 276 ? -20.045 -32.733 23.028 1.00 9.77 255 LEU A O 1
ATOM 4165 N N . LEU A 1 277 ? -22.259 -33.101 22.870 1.00 10.45 256 LEU A N 1
ATOM 4166 C CA . LEU A 1 277 ? -22.603 -31.730 23.230 1.00 10.37 256 LEU A CA 1
ATOM 4167 C C . LEU A 1 277 ? -22.417 -31.481 24.724 1.00 9.78 256 LEU A C 1
ATOM 4168 O O . LEU A 1 277 ? -21.820 -30.476 25.141 1.00 8.81 256 LEU A O 1
ATOM 4184 N N . ARG A 1 278 ? -22.909 -32.398 25.552 1.00 9.69 257 ARG A N 1
ATOM 4185 C CA . ARG A 1 278 ? -22.795 -32.215 26.985 1.00 10.05 257 ARG A CA 1
ATOM 4186 C C . ARG A 1 278 ? -21.340 -32.244 27.435 1.00 9.72 257 ARG A C 1
ATOM 4187 O O . ARG A 1 278 ? -20.983 -31.580 28.406 1.00 9.52 257 ARG A O 1
ATOM 4208 N N . TRP A 1 279 ? -20.486 -33.001 26.739 1.00 8.77 258 TRP A N 1
ATOM 4209 C CA . TRP A 1 279 ? -19.066 -33.012 27.054 1.00 10.18 258 TRP A CA 1
ATOM 4210 C C . TRP A 1 279 ? -18.485 -31.607 27.080 1.00 9.88 258 TRP A C 1
ATOM 4211 O O . TRP A 1 279 ? -17.614 -31.294 27.902 1.00 10.64 258 TRP A O 1
ATOM 4232 N N . ALA A 1 280 ? -18.948 -30.755 26.172 1.00 8.75 259 ALA A N 1
ATOM 4233 C CA . ALA A 1 280 ? -18.568 -29.347 26.164 1.00 9.85 259 ALA A CA 1
ATOM 4234 C C . ALA A 1 280 ? -19.306 -28.549 27.230 1.00 9.80 259 ALA A C 1
ATOM 4235 O O . ALA A 1 280 ? -18.673 -27.877 28.050 1.00 9.82 259 ALA A O 1
ATOM 4242 N N . SER A 1 281 ? -20.641 -28.597 27.246 1.00 9.57 260 SER A N 1
ATOM 4243 C CA . SER A 1 281 ? -21.373 -27.643 28.073 1.00 10.12 260 SER A CA 1
ATOM 4244 C C . SER A 1 281 ? -21.165 -27.901 29.566 1.00 10.65 260 SER A C 1
ATOM 4245 O O . SER A 1 281 ? -21.180 -26.948 30.372 1.00 10.90 260 SER A O 1
ATOM 4253 N N . GLN A 1 282 ? -20.956 -29.160 29.954 1.00 10.69 261 GLN A N 1
ATOM 4254 C CA . GLN A 1 282 ? -20.652 -29.480 31.347 1.00 10.67 261 GLN A CA 1
ATOM 4255 C C . GLN A 1 282 ? -19.328 -28.889 31.803 1.00 12.63 261 GLN A C 1
ATOM 4256 O O . GLN A 1 282 ? -19.101 -28.761 33.011 1.00 11.81 261 GLN A O 1
ATOM 4270 N N . ARG A 1 283 ? -18.440 -28.555 30.871 1.00 10.88 262 ARG A N 1
ATOM 4271 C CA . ARG A 1 283 ? -17.197 -27.869 31.184 1.00 10.94 262 ARG A CA 1
ATOM 4272 C C . ARG A 1 283 ? -17.312 -26.357 31.002 1.00 12.36 262 ARG A C 1
ATOM 4273 O O . ARG A 1 283 ? -16.296 -25.665 30.926 1.00 12.89 262 ARG A O 1
ATOM 4294 N N . ASP A 1 284 ? -18.538 -25.832 30.963 1.00 11.83 263 ASP A N 1
ATOM 4295 C CA . ASP A 1 284 ? -18.816 -24.408 30.791 1.00 13.44 263 ASP A CA 1
ATOM 4296 C C . ASP A 1 284 ? -18.358 -23.887 29.435 1.00 11.60 263 ASP A C 1
ATOM 4297 O O . ASP A 1 284 ? -18.115 -22.690 29.267 1.00 13.66 263 ASP A O 1
ATOM 4306 N N . ILE A 1 285 ? -18.263 -24.767 28.461 1.00 12.07 264 ILE A N 1
ATOM 4307 C CA . ILE A 1 285 ? -18.013 -24.386 27.079 1.00 10.40 264 ILE A CA 1
ATOM 4308 C C . ILE A 1 285 ? -19.361 -24.359 26.364 1.00 9.09 264 ILE A C 1
ATOM 4309 O O . ILE A 1 285 ? -20.030 -25.388 26.241 1.00 11.19 264 ILE A O 1
ATOM 4325 N N . ALA A 1 286 ? -19.760 -23.183 25.883 1.00 8.97 265 ALA A N 1
ATOM 4326 C CA . ALA A 1 286 ? -21.052 -23.046 25.228 1.00 9.19 265 ALA A CA 1
ATOM 4327 C C . ALA A 1 286 ? -21.067 -23.793 23.902 1.00 10.00 265 ALA A C 1
ATOM 4328 O O . ALA A 1 286 ? -20.036 -23.970 23.255 1.00 8.67 265 ALA A O 1
ATOM 4335 N N . ILE A 1 287 ? -22.262 -24.215 23.488 1.00 10.67 266 ILE A N 1
ATOM 4336 C CA . ILE A 1 287 ? -22.425 -24.983 22.269 1.00 9.07 266 ILE A CA 1
ATOM 4337 C C . ILE A 1 287 ? -23.502 -24.342 21.398 1.00 10.05 266 ILE A C 1
ATOM 4338 O O . ILE A 1 287 ? -24.360 -23.585 21.874 1.00 9.82 266 ILE A O 1
ATOM 4354 N N . ILE A 1 288 ? -23.378 -24.588 20.099 1.00 9.37 267 ILE A N 1
ATOM 4355 C CA . ILE A 1 288 ? -24.205 -23.984 19.059 1.00 9.88 267 ILE A CA 1
ATOM 4356 C C . ILE A 1 288 ? -24.464 -25.018 17.963 1.00 9.95 267 ILE A C 1
ATOM 4357 O O . ILE A 1 288 ? -24.238 -24.757 16.775 1.00 9.55 267 ILE A O 1
ATOM 4373 N N . PRO A 1 289 ? -24.997 -26.183 18.319 1.00 10.26 268 PRO A N 1
ATOM 4374 C C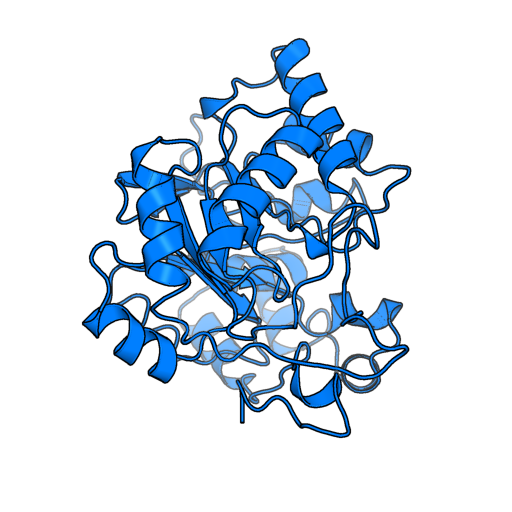A . PRO A 1 289 ? -25.302 -27.208 17.316 1.00 11.67 268 PRO A CA 1
ATOM 4375 C C . PRO A 1 289 ? -26.236 -26.675 16.236 1.00 12.46 268 PRO A C 1
ATOM 4376 O O . PRO A 1 289 ? -27.184 -25.933 16.510 1.00 10.80 268 PRO A O 1
ATOM 4387 N N . LYS A 1 290 ? -25.968 -27.089 15.006 1.00 12.60 269 LYS A N 1
ATOM 4388 C CA . LYS A 1 290 ? -26.717 -26.655 13.839 1.00 14.67 269 LYS A CA 1
ATOM 4389 C C . LYS A 1 290 ? -27.560 -27.799 13.311 1.00 17.93 269 LYS A C 1
ATOM 4390 O O . LYS A 1 290 ? -27.096 -28.939 13.224 1.00 16.46 269 LYS A O 1
ATOM 4409 N N . SER A 1 291 ? -28.785 -27.485 12.912 1.00 18.55 270 SER A N 1
ATOM 4410 C CA . SER A 1 291 ? -29.590 -28.475 12.220 1.00 22.70 270 SER A CA 1
ATOM 4411 C C . SER A 1 291 ? -30.648 -27.764 11.394 1.00 24.12 270 SER A C 1
ATOM 4412 O O . SER A 1 291 ? -31.287 -26.822 11.874 1.00 23.17 270 SER A O 1
ATOM 4420 N N . ASN A 1 292 ? -30.786 -28.188 10.138 1.00 26.42 271 ASN A N 1
ATOM 4421 C CA . ASN A 1 292 ? -31.970 -27.851 9.354 1.00 31.02 271 ASN A CA 1
ATOM 4422 C C . ASN A 1 292 ? -33.131 -28.774 9.668 1.00 28.20 271 ASN A C 1
ATOM 4423 O O . ASN A 1 292 ? -34.228 -28.557 9.146 1.00 33.03 271 ASN A O 1
ATOM 4434 N N . ASN A 1 293 ? -32.909 -29.794 10.492 1.00 27.40 272 ASN A N 1
ATOM 4435 C CA . ASN A 1 293 ? -33.921 -30.808 10.773 1.00 27.10 272 ASN A CA 1
ATOM 4436 C C . ASN A 1 293 ? -34.710 -30.439 12.020 1.00 30.17 272 ASN A C 1
ATOM 4437 O O . ASN A 1 293 ? -34.137 -30.432 13.117 1.00 32.83 272 ASN A O 1
ATOM 4448 N N . PRO A 1 294 ? -36.011 -30.174 11.923 1.00 32.93 273 PRO A N 1
ATOM 4449 C CA . PRO A 1 294 ? -36.756 -29.799 13.139 1.00 30.29 273 PRO A CA 1
ATOM 4450 C C . PRO A 1 294 ? -36.883 -30.926 14.172 1.00 32.82 273 PRO A C 1
ATOM 4451 O O . PRO A 1 294 ? -37.319 -30.644 15.295 1.00 36.79 273 PRO A O 1
ATOM 4462 N N . ASP A 1 295 ? -36.494 -32.170 13.866 1.00 31.42 274 ASP A N 1
ATOM 4463 C CA . ASP A 1 295 ? -36.594 -33.247 14.856 1.00 29.10 274 ASP A CA 1
ATOM 4464 C C . ASP A 1 295 ? -35.371 -33.371 15.773 1.00 33.94 274 ASP A C 1
ATOM 4465 O O . ASP A 1 295 ? -35.515 -33.760 16.938 1.00 38.83 274 ASP A O 1
ATOM 4469 N N . ARG A 1 296 ? -34.152 -33.071 15.287 1.00 37.13 275 ARG A N 1
ATOM 4470 C CA . ARG A 1 296 ? -32.971 -33.069 16.161 1.00 31.31 275 ARG A CA 1
ATOM 4471 C C . ARG A 1 296 ? -32.808 -31.748 16.891 1.00 26.55 275 ARG A C 1
ATOM 4472 O O . ARG A 1 296 ? -31.981 -31.643 17.804 1.00 22.56 275 ARG A O 1
ATOM 4493 N N . LEU A 1 297 ? -33.563 -30.744 16.470 1.00 27.26 276 LEU A N 1
ATOM 4494 C CA . LEU A 1 297 ? -33.605 -29.460 17.141 1.00 26.75 276 LEU A CA 1
ATOM 4495 C C . LEU A 1 297 ? -33.815 -29.613 18.644 1.00 24.14 276 LEU A C 1
ATOM 4496 O O . LEU A 1 297 ? -33.127 -28.981 19.461 1.00 21.49 276 LEU A O 1
ATOM 4512 N N . LEU A 1 298 ? -34.773 -30.456 19.027 1.00 25.17 277 LEU A N 1
ATOM 4513 C CA . LEU A 1 298 ? -35.120 -30.559 20.435 1.00 23.78 277 LEU A CA 1
ATOM 4514 C C . LEU A 1 298 ? -34.090 -31.379 21.201 1.00 20.07 277 LEU A C 1
ATOM 4515 O O . LEU A 1 298 ? -33.717 -31.011 22.317 1.00 23.30 277 LEU A O 1
ATOM 4531 N N . GLN A 1 299 ? -33.642 -32.491 20.614 1.00 20.89 278 GLN A N 1
ATOM 4532 C CA . GLN A 1 299 ? -32.607 -33.317 21.223 1.00 20.07 278 GLN A CA 1
ATOM 4533 C C . GLN A 1 299 ? -31.337 -32.517 21.479 1.00 19.40 278 GLN A C 1
ATOM 4534 O O . GLN A 1 299 ? -30.616 -32.777 22.453 1.00 19.96 278 GLN A O 1
ATOM 4542 N N . ASN A 1 300 ? -31.020 -31.567 20.591 1.00 18.02 279 ASN A N 1
ATOM 4543 C CA . ASN A 1 300 ? -29.797 -30.777 20.756 1.00 17.85 279 ASN A CA 1
ATOM 4544 C C . ASN A 1 300 ? -29.939 -29.705 21.831 1.00 20.21 279 ASN A C 1
ATOM 4545 O O . ASN A 1 300 ? -28.928 -29.233 22.376 1.00 18.14 279 ASN A O 1
ATOM 4556 N N . LEU A 1 301 ? -31.178 -29.294 22.123 1.00 19.13 280 LEU A N 1
ATOM 4557 C CA . LEU A 1 301 ? -31.450 -28.311 23.162 1.00 21.13 280 LEU A CA 1
ATOM 4558 C C . LEU A 1 301 ? -31.420 -28.940 24.548 1.00 21.30 280 LEU A C 1
ATOM 4559 O O . LEU A 1 301 ? -30.994 -28.290 25.510 1.00 24.71 280 LEU A O 1
ATOM 4575 N N . GLU A 1 302 ? -31.810 -30.206 24.652 1.00 22.04 281 GLU A N 1
ATOM 4576 C CA . GLU A 1 302 ? -31.992 -30.877 25.935 1.00 26.71 281 GLU A CA 1
ATOM 4577 C C . GLU A 1 302 ? -30.810 -31.810 26.183 1.00 24.89 281 GLU A C 1
ATOM 4578 O O . GLU A 1 302 ? -30.890 -33.042 26.077 1.00 25.52 281 GLU A O 1
ATOM 4586 N N . VAL A 1 303 ? -29.677 -31.184 26.494 1.00 18.07 282 VAL A N 1
ATOM 4587 C CA . VAL A 1 303 ? -28.449 -31.921 26.743 1.00 16.22 282 VAL A CA 1
ATOM 4588 C C . VAL A 1 303 ? -27.907 -31.701 28.138 1.00 13.47 282 VAL A C 1
ATOM 4589 O O . VAL A 1 303 ? -26.984 -32.416 28.533 1.00 13.82 282 VAL A O 1
ATOM 4602 N N . ASN A 1 304 ? -28.436 -30.733 28.889 1.00 16.49 283 ASN A N 1
ATOM 4603 C CA . ASN A 1 304 ? -27.869 -30.342 30.176 1.00 16.23 283 ASN A CA 1
ATOM 4604 C C . ASN A 1 304 ? -28.544 -31.023 31.362 1.00 16.46 283 ASN A C 1
ATOM 4605 O O . ASN A 1 304 ? -28.255 -30.681 32.510 1.00 15.24 283 ASN A O 1
ATOM 4616 N N . ASP A 1 305 ? -29.424 -31.989 31.124 1.00 16.69 284 ASP A N 1
ATOM 4617 C CA . ASP A 1 305 ? -30.135 -32.622 32.222 1.00 18.91 284 ASP A CA 1
ATOM 4618 C C . ASP A 1 305 ? -29.527 -33.959 32.591 1.00 19.60 284 ASP A C 1
ATOM 4619 O O . ASP A 1 305 ? -30.156 -34.754 33.296 1.00 18.22 284 ASP A O 1
ATOM 4628 N N . PHE A 1 306 ? -28.301 -34.218 32.146 1.00 14.78 285 PHE A N 1
ATOM 4629 C CA . PHE A 1 306 ? -27.532 -35.347 32.632 1.00 13.55 285 PHE A CA 1
ATOM 4630 C C . PHE A 1 306 ? -26.077 -34.914 32.734 1.00 14.07 285 PHE A C 1
ATOM 4631 O O . PHE A 1 306 ? -25.683 -33.892 32.169 1.00 14.78 285 PHE A O 1
ATOM 4648 N N . ASN A 1 307 ? -25.292 -35.681 33.483 1.00 14.37 286 ASN A N 1
ATOM 4649 C CA . ASN A 1 307 ? -23.896 -35.353 33.756 1.00 12.95 286 ASN A CA 1
ATOM 4650 C C . ASN A 1 307 ? -23.006 -36.527 33.382 1.00 14.26 286 ASN A C 1
ATOM 4651 O O . ASN A 1 307 ? -23.312 -37.685 33.699 1.00 15.56 286 ASN A O 1
ATOM 4662 N N . LEU A 1 308 ? -21.914 -36.225 32.683 1.00 12.13 287 LEU A N 1
ATOM 4663 C CA . LEU A 1 308 ? -20.864 -37.207 32.481 1.00 13.16 287 LEU A CA 1
ATOM 4664 C C . LEU A 1 308 ? -20.063 -37.362 33.766 1.00 12.69 287 LEU A C 1
ATOM 4665 O O . LEU A 1 308 ? -19.969 -36.437 34.570 1.00 13.44 287 LEU A O 1
ATOM 4681 N N . SER A 1 309 ? -19.473 -38.534 33.943 1.00 12.48 288 SER A N 1
ATOM 4682 C CA . SER A 1 309 ? -18.639 -38.799 35.100 1.00 13.42 288 SER A CA 1
ATOM 4683 C C . SER A 1 309 ? -17.201 -38.368 34.863 1.00 13.17 288 SER A C 1
ATOM 4684 O O . SER A 1 309 ? -16.761 -38.139 33.737 1.00 12.49 288 SER A O 1
ATOM 4692 N N . LYS A 1 310 ? -16.447 -38.292 35.957 1.00 13.63 289 LYS A N 1
ATOM 4693 C CA . LYS A 1 310 ? -15.021 -38.017 35.835 1.00 13.97 289 LYS A CA 1
ATOM 4694 C C . LYS A 1 310 ? -14.322 -39.069 34.966 1.00 15.15 289 LYS A C 1
ATOM 4695 O O . LYS A 1 310 ? -13.464 -38.730 34.146 1.00 14.83 289 LYS A O 1
ATOM 4714 N N . GLU A 1 311 ? -14.687 -40.350 35.107 1.00 14.90 290 GLU A N 1
ATOM 4715 C CA . GLU A 1 311 ? -14.091 -41.381 34.257 1.00 14.40 290 GLU A CA 1
ATOM 4716 C C . GLU A 1 311 ? -14.446 -41.169 32.790 1.00 13.70 290 GLU A C 1
ATOM 4717 O O . GLU A 1 311 ? -13.628 -41.446 31.901 1.00 13.46 290 GLU A O 1
ATOM 4721 N N . ASP A 1 312 ? -15.667 -40.702 32.511 1.00 14.05 291 ASP A N 1
ATOM 4722 C CA . ASP A 1 312 ? -16.054 -40.421 31.127 1.00 14.53 291 ASP A CA 1
ATOM 4723 C C . ASP A 1 312 ? -15.158 -39.339 30.522 1.00 13.68 291 ASP A C 1
ATOM 4724 O O . ASP A 1 312 ? -14.738 -39.450 29.366 1.00 13.07 291 ASP A O 1
ATOM 4733 N N . PHE A 1 313 ? -14.878 -38.268 31.279 1.00 13.43 292 PHE A N 1
ATOM 4734 C CA . PHE A 1 313 ? -13.994 -37.235 30.753 1.00 13.56 292 PHE A CA 1
ATOM 4735 C C . PHE A 1 313 ? -12.606 -37.806 30.512 1.00 13.42 292 PHE A C 1
ATOM 4736 O O . PHE A 1 313 ? -11.972 -37.513 29.494 1.00 13.61 292 PHE A O 1
ATOM 4753 N N . ASP A 1 314 ? -12.123 -38.634 31.440 1.00 14.14 293 ASP A N 1
ATOM 4754 C CA . ASP A 1 314 ? -10.835 -39.292 31.239 1.00 13.90 293 ASP A CA 1
ATOM 4755 C C . ASP A 1 314 ? -10.831 -40.089 29.942 1.00 14.75 293 ASP A C 1
ATOM 4756 O O . ASP A 1 314 ? -9.856 -40.052 29.173 1.00 14.31 293 ASP A O 1
ATOM 4765 N N . GLU A 1 315 ? -11.910 -40.816 29.672 1.00 13.91 294 GLU A N 1
ATOM 4766 C CA . GLU A 1 315 ? -11.936 -41.642 28.475 1.00 14.29 294 GLU A CA 1
ATOM 4767 C C . GLU A 1 315 ? -12.031 -40.786 27.216 1.00 15.29 294 GLU A C 1
ATOM 4768 O O . GLU A 1 315 ? -11.362 -41.071 26.213 1.00 15.83 294 GLU A O 1
ATOM 4780 N N . ILE A 1 316 ? -12.848 -39.735 27.248 1.00 12.41 295 ILE A N 1
ATOM 4781 C CA . ILE A 1 316 ? -12.994 -38.897 26.063 1.00 12.35 295 ILE A CA 1
ATOM 4782 C C . ILE A 1 316 ? -11.693 -38.150 25.804 1.00 13.25 295 ILE A C 1
ATOM 4783 O O . ILE A 1 316 ? -11.347 -37.884 24.654 1.00 12.84 295 ILE A O 1
ATOM 4799 N N . SER A 1 317 ? -10.953 -37.828 26.864 1.00 12.86 296 SER A N 1
ATOM 4800 C CA . SER A 1 317 ? -9.691 -37.125 26.723 1.00 13.94 296 SER A CA 1
ATOM 4801 C C . SER A 1 317 ? -8.728 -37.880 25.812 1.00 15.75 296 SER A C 1
ATOM 4802 O O . SER A 1 317 ? -7.927 -37.261 25.100 1.00 14.17 296 SER A O 1
ATOM 4810 N N . LYS A 1 318 ? -8.781 -39.217 25.836 1.00 13.38 297 LYS A N 1
ATOM 4811 C CA . LYS A 1 318 ? -7.877 -40.044 25.039 1.00 15.51 297 LYS A CA 1
ATOM 4812 C C . LYS A 1 318 ? -8.093 -39.898 23.541 1.00 15.10 297 LYS A C 1
ATOM 4813 O O . LYS A 1 318 ? -7.224 -40.300 22.759 1.00 15.37 297 LYS A O 1
ATOM 4832 N N . LEU A 1 319 ? -9.230 -39.370 23.115 1.00 14.33 298 LEU A N 1
ATOM 4833 C CA . LEU A 1 319 ? -9.515 -39.245 21.701 1.00 14.13 298 LEU A CA 1
ATOM 4834 C C . LEU A 1 319 ? -8.780 -38.080 21.050 1.00 13.50 298 LEU A C 1
ATOM 4835 O O . LEU A 1 319 ? -8.774 -37.995 19.818 1.00 14.51 298 LEU A O 1
ATOM 4851 N N . ASP A 1 320 ? -8.170 -37.192 21.824 1.00 12.83 299 ASP A N 1
ATOM 4852 C CA . ASP A 1 320 ? -7.560 -36.003 21.237 1.00 12.52 299 ASP A CA 1
ATOM 4853 C C . ASP A 1 320 ? -6.455 -36.419 20.282 1.00 13.56 299 ASP A C 1
ATOM 4854 O O . ASP A 1 320 ? -5.582 -37.209 20.642 1.00 13.81 299 ASP A O 1
ATOM 4863 N N . GLN A 1 321 ? -6.512 -35.910 19.056 1.00 13.39 300 GLN A N 1
ATOM 4864 C CA . G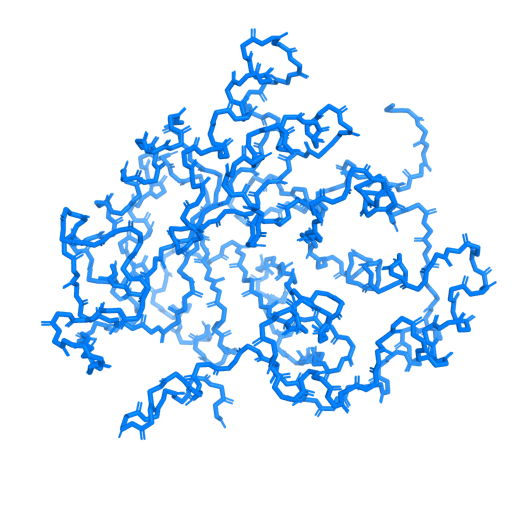LN A 1 321 ? -5.454 -36.197 18.095 1.00 13.02 300 GLN A CA 1
ATOM 4865 C C . GLN A 1 321 ? -5.053 -34.958 17.313 1.00 14.24 300 GLN A C 1
ATOM 4866 O O . GLN A 1 321 ? -4.412 -35.086 16.261 1.00 14.85 300 GLN A O 1
ATOM 4880 N N . ASP A 1 322 ? -5.396 -33.773 17.809 1.00 13.13 301 ASP A N 1
ATOM 4881 C CA . ASP A 1 322 ? -5.148 -32.520 17.094 1.00 13.78 301 ASP A CA 1
ATOM 4882 C C . ASP A 1 322 ? -5.618 -32.592 15.645 1.00 14.86 301 ASP A C 1
ATOM 4883 O O . ASP A 1 322 ? -4.931 -32.182 14.714 1.00 15.33 301 ASP A O 1
ATOM 4892 N N . LEU A 1 323 ? -6.840 -33.060 15.453 1.00 13.51 302 LEU A N 1
ATOM 4893 C CA . LEU A 1 323 ? -7.398 -33.195 14.115 1.00 13.50 302 LEU A CA 1
ATOM 4894 C C . LEU A 1 323 ? -8.312 -32.003 13.903 1.00 12.87 302 LEU A C 1
ATOM 4895 O O . LEU A 1 323 ? -9.365 -31.917 14.531 1.00 11.46 302 LEU A O 1
ATOM 4911 N N . ARG A 1 324 ? -7.862 -31.067 13.068 1.00 12.24 303 ARG A N 1
ATOM 4912 C CA . ARG A 1 324 ? -8.551 -29.815 12.791 1.00 11.89 303 ARG A CA 1
ATOM 4913 C C . ARG A 1 324 ? -9.139 -29.857 11.388 1.00 12.04 303 ARG A C 1
ATOM 4914 O O . ARG A 1 324 ? -8.406 -30.004 10.407 1.00 12.64 303 ARG A O 1
ATOM 4935 N N . PHE A 1 325 ? -10.459 -29.691 11.289 1.00 11.30 304 PHE A N 1
ATOM 4936 C CA . PHE A 1 325 ? -11.146 -29.671 9.999 1.00 12.95 304 PHE A CA 1
ATOM 4937 C C . PHE A 1 325 ? -11.219 -28.292 9.363 1.00 11.89 304 PHE A C 1
ATOM 4938 O O . PHE A 1 325 ? -11.184 -28.196 8.137 1.00 13.77 304 PHE A O 1
ATOM 4955 N N . ASN A 1 326 ? -11.337 -27.224 10.152 1.00 10.25 305 ASN A N 1
ATOM 4956 C CA . ASN A 1 326 ? -11.557 -25.877 9.629 1.00 11.70 305 ASN A CA 1
ATOM 4957 C C . ASN A 1 326 ? -10.246 -25.119 9.726 1.00 10.10 305 ASN A C 1
ATOM 4958 O O . ASN A 1 326 ? -9.989 -24.390 10.689 1.00 10.50 305 ASN A O 1
ATOM 4969 N N . ASN A 1 327 ? -9.393 -25.332 8.744 1.00 9.39 306 ASN A N 1
ATOM 4970 C CA . ASN A 1 327 ? -8.040 -24.779 8.800 1.00 9.11 306 ASN A CA 1
ATOM 4971 C C . ASN A 1 327 ? -7.790 -23.849 7.629 1.00 9.46 306 ASN A C 1
ATOM 4972 O O . ASN A 1 327 ? -7.631 -24.324 6.487 1.00 8.95 306 ASN A O 1
ATOM 4983 N N . PRO A 1 328 ? -7.678 -22.544 7.859 1.00 8.76 307 PRO A N 1
ATOM 4984 C CA . PRO A 1 328 ? -7.429 -21.628 6.736 1.00 7.60 307 PRO A CA 1
ATOM 4985 C C . PRO A 1 328 ? -6.146 -21.919 5.960 1.00 8.92 307 PRO A C 1
ATOM 4986 O O . PRO A 1 328 ? -5.974 -21.378 4.851 1.00 10.98 307 PRO A O 1
ATOM 4997 N N . TRP A 1 329 ? -5.243 -22.775 6.470 1.00 8.65 308 TRP A N 1
ATOM 4998 C CA . TRP A 1 329 ? -4.081 -23.178 5.673 1.00 10.24 308 TRP A CA 1
ATOM 4999 C C . TRP A 1 329 ? -4.488 -23.617 4.277 1.00 10.49 308 TRP A C 1
ATOM 5000 O O . TRP A 1 329 ? -3.763 -23.365 3.305 1.00 10.87 308 TRP A O 1
ATOM 5021 N N . ASP A 1 330 ? -5.649 -24.252 4.154 1.00 9.97 309 ASP A N 1
ATOM 5022 C CA . ASP A 1 330 ? -6.074 -24.828 2.881 1.00 12.06 309 ASP A CA 1
ATOM 5023 C C . ASP A 1 330 ? -6.717 -23.819 1.930 1.00 11.83 309 ASP A C 1
ATOM 5024 O O . ASP A 1 330 ? -6.936 -24.163 0.762 1.00 13.14 309 ASP A O 1
ATOM 5033 N N . TRP A 1 331 ? -6.952 -22.573 2.366 1.00 9.75 310 TRP A N 1
ATOM 5034 C CA . TRP A 1 331 ? -7.666 -21.610 1.533 1.00 10.92 310 TRP A CA 1
ATOM 5035 C C . TRP A 1 331 ? -6.804 -21.108 0.387 1.00 10.88 310 TRP A C 1
ATOM 5036 O O . TRP A 1 331 ? -7.232 -21.113 -0.771 1.00 11.31 310 TRP A O 1
ATOM 5057 N N . ASP A 1 332 ? -5.616 -20.599 0.711 1.00 10.31 311 ASP A N 1
ATOM 5058 C CA . ASP A 1 332 ? -4.758 -19.844 -0.205 1.00 11.67 311 ASP A CA 1
ATOM 5059 C C . ASP A 1 332 ? -3.493 -20.664 -0.418 1.00 12.88 311 ASP A C 1
ATOM 5060 O O . ASP A 1 332 ? -2.627 -20.718 0.468 1.00 10.89 311 ASP A O 1
ATOM 5069 N N . THR A 1 333 ? -3.386 -21.313 -1.582 1.00 12.39 312 THR A N 1
ATOM 5070 C CA . THR A 1 333 ? -2.213 -22.139 -1.845 1.00 14.54 312 THR A CA 1
ATOM 5071 C C . THR A 1 333 ? -0.989 -21.349 -2.276 1.00 15.02 312 THR A C 1
ATOM 5072 O O . THR A 1 333 ? 0.090 -21.933 -2.323 1.00 16.53 312 THR A O 1
ATOM 5083 N N . LYS A 1 334 ? -1.118 -20.054 -2.574 1.00 14.19 313 LYS A N 1
ATOM 5084 C CA . LYS A 1 334 ? 0.016 -19.210 -2.928 1.00 16.67 313 LYS A CA 1
ATOM 5085 C C . LYS A 1 334 ? 0.675 -18.572 -1.711 1.00 15.28 313 LYS A C 1
ATOM 5086 O O . LYS A 1 334 ? 1.903 -18.475 -1.650 1.00 17.73 313 LYS A O 1
ATOM 5105 N N . ASN A 1 335 ? -0.134 -18.111 -0.759 1.00 13.64 314 ASN A N 1
ATOM 5106 C CA . ASN A 1 335 ? 0.316 -17.487 0.483 1.00 13.83 314 ASN A CA 1
ATOM 5107 C C . ASN A 1 335 ? -0.320 -18.260 1.639 1.00 12.46 314 ASN A C 1
ATOM 5108 O O . ASN A 1 335 ? -1.409 -17.899 2.070 1.00 11.63 314 ASN A O 1
ATOM 5115 N N . ARG A 1 336 ? 0.340 -19.283 2.165 1.00 12.96 315 ARG A N 1
ATOM 5116 C CA . ARG A 1 336 ? -0.312 -20.130 3.160 1.00 12.14 315 ARG A CA 1
ATOM 5117 C C . ARG A 1 336 ? -0.637 -19.336 4.419 1.00 11.29 315 ARG A C 1
ATOM 5118 O O . ARG A 1 336 ? 0.226 -18.651 4.981 1.00 11.83 315 ARG A O 1
ATOM 5139 N N . ILE A 1 337 ? -1.881 -19.449 4.872 1.00 9.85 316 ILE A N 1
ATOM 5140 C CA . ILE A 1 337 ? -2.361 -18.752 6.068 1.00 8.43 316 ILE A CA 1
ATOM 5141 C C . ILE A 1 337 ? -2.017 -19.592 7.298 1.00 8.46 316 ILE A C 1
ATOM 5142 O O . ILE A 1 337 ? -2.602 -20.668 7.497 1.00 9.18 316 ILE A O 1
ATOM 5158 N N . PRO A 1 338 ? -1.093 -19.145 8.135 1.00 7.48 317 PRO A N 1
ATOM 5159 C CA . PRO A 1 338 ? -0.459 -20.038 9.105 1.00 8.56 317 PRO A CA 1
ATOM 5160 C C . PRO A 1 338 ? -1.001 -19.915 10.518 1.00 7.99 317 PRO A C 1
ATOM 5161 O O . PRO A 1 338 ? -0.266 -20.178 11.465 1.00 8.14 317 PRO A O 1
ATOM 5172 N N . ILE A 1 339 ? -2.254 -19.487 10.671 1.00 7.05 318 ILE A N 1
ATOM 5173 C CA . ILE A 1 339 ? -2.736 -19.117 12.003 1.00 7.71 318 ILE A CA 1
ATOM 5174 C C . ILE A 1 339 ? -2.815 -20.297 12.957 1.00 8.39 318 ILE A C 1
ATOM 5175 O O . ILE A 1 339 ? -2.872 -20.082 14.176 1.00 6.99 318 ILE A O 1
ATOM 5191 N N . PHE A 1 340 ? -2.834 -21.538 12.454 1.00 8.11 319 PHE A N 1
ATOM 5192 C CA . PHE A 1 340 ? -2.829 -22.717 13.308 1.00 9.84 319 PHE A CA 1
ATOM 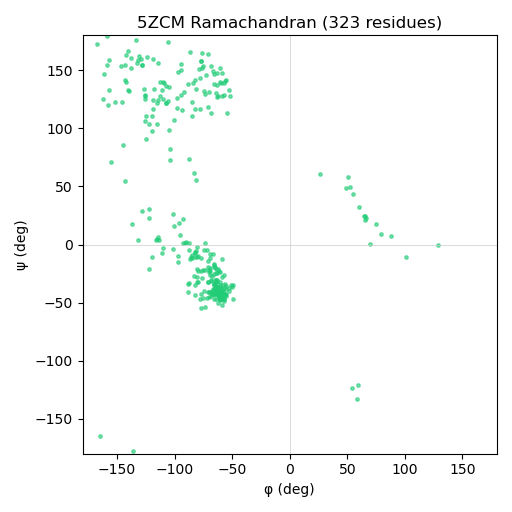5193 C C . PHE A 1 340 ? -1.566 -23.553 13.157 1.00 13.29 319 PHE A C 1
ATOM 5194 O O . PHE A 1 340 ? -1.494 -24.653 13.716 1.00 12.77 319 PHE A O 1
ATOM 5211 N N . ALA A 1 341 ? -0.587 -23.087 12.399 1.00 14.60 320 ALA A N 1
ATOM 5212 C CA . ALA A 1 341 ? 0.658 -23.853 12.247 1.00 16.65 320 ALA A CA 1
ATOM 5213 C C . ALA A 1 341 ? 1.434 -23.878 13.548 1.00 15.90 320 ALA A C 1
ATOM 5214 O O . ALA A 1 341 ? 2.254 -24.791 13.747 1.00 19.91 320 ALA A O 1
#

Foldseek 3Di:
DPDPFDFQQDWDQFPLRDTHTQEAAECAPQDQVCLLVLLLVLVVLPHAEYAEEQLRPNLLSNLNNVVVCCVVVVDPPSSHAYEYEDEQQQLQLVRLVVVLVVSCVSSVHQAHAEYEHAEQFHWHHDDVVRDTVCNQPRPDPLATDGDPHHNLNSQVSVVVVCVVPNHVFYAYELAAQVSLVVNVVNDPDRHREYEYADELQAHPPVRVVSCVVVSHAYAHDPLFPLPVCVVVPLVVSVVDPGQQPDPLQVVQCVVPVAGSLLSSSCLQVVVRHGYHDYDSDSVCSNSSRGNRRDDGDPVSNVSSNVNHNNDDRDAQQPSHPVDGDPSPD

InterPro domains:
  IPR018170 Aldo/keto reductase, conserved site [PS00062] (149-166)
  IPR018170 Aldo/keto reductase, conserved site [PS00063] (267-282)
  IPR020471 Aldo-keto reductase [PIRSF000097] (2-318)
  IPR020471 Aldo-keto reductase [PR00069] (33-57)
  IPR020471 Aldo-keto reductase [PR00069] (93-111)
  IPR020471 Aldo-keto reductase [PR00069] (149-166)
  IPR020471 Aldo-keto reductase [PR00069] (183-212)
  IPR020471 Aldo-keto reductase [PR00069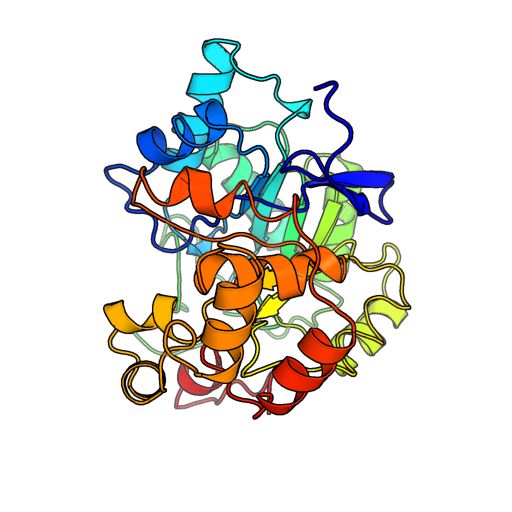] (234-258)
  IPR020471 Aldo-keto reductase [PTHR11732] (3-300)
  IPR023210 NADP-dependent oxidoreductase domain [PF00248] (17-299)
  IPR036812 NAD(P)-dependent oxidoreductase domain superfamily [G3DSA:3.20.20.100] (1-320)
  IPR036812 NAD(P)-dependent oxidoreductase domain superfamily [SSF51430] (3-311)
  IPR044486 Aldo-keto reductase family 2B [cd19113] (1-310)

CATH classification: 3.20.20.100

Radius of gyration: 19.1 Å; Cα contacts (8 Å, |Δi|>4): 624; chains: 1; bounding box: 47×50×49 Å

B-factor: mean 16.91, std 7.07, range [6.01, 49.86]

Organism: NCBI:txid27299

Sequence (329 aa):
GLVPRGSHMMSIKLNSGYEMPLVGFGCWKVDNATCADTVYNNAIKVGYRLFDAAMDYGNCKEIGEGINRALDEGLVARDELFITSKLWNSYHDPKNVELALKKVLSDMKLDYIDLFLIHFPIAFKFVPFEEKYPPAFYCGDGDNFHYEDVPLLEETWKAMEKLTKGGKAKSIGISNFSAALIYDLLRGAEIKPAVLQIEHHPYLQQPRLIEEYVQSSQGIAITAYSSFGPQSFLELKHSKALDTPTLFEHKTITSIADKYKKTPAQVLLRWASQRDIAIIPKSNNPDRLLQNLEVNDFNLSKEDFDEISKLDQDLRFNNPWDWDTKNRIPIFA

Nearest PDB structures (foldseek):
  5zcm-assembly1_A  TM=1.003E+00  e=4.673E-68  Debaryomyces nepalensis
  1k8c-assembly1_B  TM=9.953E-01  e=6.805E-51  Yamadazyma tenuis
  1z9a-assembly3_D-2  TM=9.942E-01  e=1.447E-50  Yamadazyma tenuis
  1r38-assembly1_A  TM=9.951E-01  e=9.268E-50  Yamadazyma tenuis
  1sm9-assembly1_A  TM=9.943E-01  e=7.064E-49  Yamadazyma tenuis

Solvent-accessible surface area: 14803 Å² total; per-residue (Å²): 106,172,117,134,178,25,36,55,133,71,53,26,146,5,74,50,47,100,90,2,23,4,2,0,1,5,1,82,48,3,72,69,95,67,0,28,88,20,0,18,63,0,2,128,54,9,1,67,5,0,5,0,0,0,38,43,28,2,5,119,46,0,1,94,1,0,37,110,0,42,124,84,60,74,8,50,42,121,91,4,8,0,2,0,1,0,6,0,0,0,0,50,52,89,23,0,89,78,0,4,121,43,0,21,79,9,0,142,18,133,38,0,16,3,0,0,0,16,6,14,8,13,0,100,52,3,63,36,162,113,88,57,37,0,37,85,60,0,44,63,54,140,50,21,70,84,39,154,25,91,38,52,75,0,0,99,16,0,9,63,16,28,136,71,20,30,0,64,2,3,0,0,1,2,2,36,30,77,55,0,129,82,7,31,164,30,23,133,50,95,0,2,0,0,6,5,2,1,0,0,7,2,14,35,84,208,17,12,125,52,0,66,83,55,46,3,10,0,6,0,33,20,10,34,0,5,73,32,5,57,104,96,152,49,89,43,1,94,126,20,96,40,1,56,140,52,170,25,0,39,55,7,3,120,118,62,194,46,45,34,20,15,0,1,0,15,7,1,3,54,70,90,0,2,0,18,10,64,10,64,57,101,74,146,5,83,80,8,1,80,0,3,65,22,96,7,42,156,61,4,43,65,70,1,61,151,18,47,108,106,40,52,5,34,38,0,99,97,48,3,97,152,74,102,9,83,28,40,125

Secondary structure (DSSP, 8-state):
----S--TT-EEE-TTS-EEESB-EE-TT--HHHHHHHHHHHHHHT--EEE--GGGS-HHHHHHHHHHHHHTTSS-GGG-EEEEEE-GGG-SHHHHHHHHHHHHHHHT-S-EEEEEE--S--BPP--TTT-SS-TT--SSTT---B----HHHHHHHHHHHHHTTSEEEEEEES--HHHHHHHHTT-SS--SEEEEE-BTTB--HHHHHHHHHTT-EEEEE-TTTTHHHHTTT-HHHHTSPPGGG-HHHHHHHHHHT--HHHHHHHHHHTTTEEB----S-TTHHHHHH--SSS---HHHHHHHHTT-----S--GGGT-SSS---TT-